Protein AF-A0A3D5AI64-F1 (afdb_monomer)

Sequence (196 aa):
QALHLFGVSGDQVGQAHARYSLGWVCERQGRHDEGLCHAEHALRLYTAVTDRAGQARALNTIGRRHLQLGDTERAVSCCWRALAMQRQIGNKPGEADAWDSLGLAYHLLGNNHMAAMCYRRAIDLYRSLGAYYDEAETLDRLGDAYLSGGDPDAAHTALQSAREIFEQLGHPQANTIRTKLDGMRRAFAEPRPPRC

Nearest PDB structures (foldseek):
  3sf4-assembly2_B  TM=8.599E-01  e=6.866E-08  Homo sapiens
  3ro2-assembly1_A  TM=8.870E-01  e=3.407E-07  Mus musculus
  3sf4-assembly3_C  TM=7.284E-01  e=4.344E-08  Homo sapiens
  5a6c-assembly2_A  TM=8.486E-01  e=3.909E-07  Homo sapiens
  4jhr-assembly1_B  TM=7.887E-01  e=1.565E-07  Mus musculus

Structure (mmCIF, N/CA/C/O backbone):
data_AF-A0A3D5AI64-F1
#
_entry.id   AF-A0A3D5AI64-F1
#
loop_
_atom_site.group_PDB
_atom_site.id
_atom_site.type_symbol
_atom_site.label_atom_id
_atom_site.label_alt_id
_atom_site.label_comp_id
_atom_site.label_asym_id
_atom_site.label_entity_id
_atom_site.label_seq_id
_atom_site.pdbx_PDB_ins_code
_atom_site.Cartn_x
_atom_site.Cartn_y
_atom_site.Cartn_z
_atom_site.occupancy
_atom_site.B_iso_or_equiv
_atom_site.auth_seq_id
_atom_site.auth_comp_id
_atom_site.auth_asym_id
_atom_site.auth_atom_id
_atom_site.pdbx_PDB_model_num
ATOM 1 N N . GLN A 1 1 ? -2.840 -20.342 25.723 1.00 44.41 1 GLN A N 1
ATOM 2 C CA . GLN A 1 1 ? -3.429 -20.019 27.045 1.00 44.41 1 GLN A CA 1
ATOM 3 C C . GLN A 1 1 ? -3.735 -18.528 27.281 1.00 44.41 1 GLN A C 1
ATOM 5 O O . GLN A 1 1 ? -4.554 -18.254 28.143 1.00 44.41 1 GLN A O 1
ATOM 10 N N . ALA A 1 2 ? -3.206 -17.565 26.504 1.00 40.97 2 ALA A N 1
ATOM 11 C CA . ALA A 1 2 ? -3.544 -16.136 26.674 1.00 40.97 2 ALA A CA 1
ATOM 12 C C . ALA A 1 2 ? -4.993 -15.764 26.276 1.00 40.97 2 ALA A C 1
ATOM 14 O O . ALA A 1 2 ? -5.624 -14.945 26.933 1.00 40.97 2 ALA A O 1
ATOM 15 N N . LEU A 1 3 ? -5.561 -16.411 25.248 1.00 46.19 3 LEU A N 1
ATOM 16 C CA . LEU A 1 3 ? -6.924 -16.129 24.758 1.00 46.19 3 LEU A CA 1
ATOM 17 C C . LEU A 1 3 ? -8.039 -16.442 25.773 1.00 46.19 3 LEU A C 1
ATOM 19 O O . LEU A 1 3 ? -9.114 -15.861 25.675 1.00 46.19 3 LEU A O 1
ATOM 23 N N . HIS A 1 4 ? -7.790 -17.320 26.752 1.00 42.94 4 HIS A N 1
ATOM 24 C CA . HIS A 1 4 ? -8.792 -17.704 27.753 1.00 42.94 4 HIS A CA 1
ATOM 25 C C . HIS A 1 4 ? -8.762 -16.813 29.010 1.00 42.94 4 HIS A C 1
ATOM 27 O O . HIS A 1 4 ? -9.746 -16.758 29.741 1.00 42.94 4 HIS A O 1
ATOM 33 N N . LEU A 1 5 ? -7.665 -16.081 29.249 1.00 41.66 5 LEU A N 1
ATOM 34 C CA . LEU A 1 5 ? -7.558 -15.117 30.353 1.00 41.66 5 LEU A CA 1
ATOM 35 C C . LEU A 1 5 ? -8.224 -13.775 30.017 1.00 41.66 5 LEU A C 1
ATOM 37 O O . LEU A 1 5 ? -8.809 -13.148 30.894 1.00 41.66 5 LEU A O 1
ATOM 41 N N . PHE A 1 6 ? -8.231 -13.370 28.743 1.00 47.34 6 PHE A N 1
ATOM 42 C CA . PHE A 1 6 ? -8.904 -12.135 28.331 1.00 47.34 6 PHE A CA 1
ATOM 43 C C . PHE A 1 6 ? -10.432 -12.238 28.289 1.00 47.34 6 PHE A C 1
ATOM 45 O O . PHE A 1 6 ? -11.106 -11.219 28.411 1.00 47.34 6 PHE A O 1
ATOM 52 N N . GLY A 1 7 ? -10.991 -13.448 28.180 1.00 41.47 7 GLY A N 1
ATOM 53 C CA . GLY A 1 7 ? -12.442 -13.662 28.258 1.00 41.47 7 GLY A CA 1
ATOM 54 C C . GLY A 1 7 ? -13.051 -13.279 29.614 1.00 41.47 7 GLY A C 1
ATOM 55 O O . GLY A 1 7 ? -14.259 -13.100 29.699 1.00 41.47 7 GLY A O 1
ATOM 56 N N . VAL A 1 8 ? -12.221 -13.117 30.653 1.00 45.62 8 VAL A N 1
ATOM 57 C CA . VAL A 1 8 ? -12.649 -12.816 32.028 1.00 45.62 8 VAL A CA 1
ATOM 58 C C . VAL A 1 8 ? -12.325 -11.369 32.445 1.00 45.62 8 VAL A C 1
ATOM 60 O O . VAL A 1 8 ? -12.888 -10.884 33.418 1.00 45.62 8 VAL A O 1
ATOM 63 N N . SER A 1 9 ? -11.470 -10.635 31.719 1.00 48.88 9 SER A N 1
ATOM 64 C CA . SER A 1 9 ? -10.915 -9.358 32.209 1.00 48.88 9 SER A CA 1
ATOM 65 C C . SER A 1 9 ? -11.612 -8.074 31.740 1.00 48.88 9 SER A C 1
ATOM 67 O O . SER A 1 9 ? -11.223 -6.999 32.180 1.00 48.88 9 SER A O 1
ATOM 69 N N . GLY A 1 10 ? -12.610 -8.124 30.851 1.00 59.19 10 GLY A N 1
ATOM 70 C CA . GLY A 1 10 ? -13.282 -6.906 30.361 1.00 59.19 10 GLY A CA 1
ATOM 71 C C . GLY A 1 10 ? -12.394 -5.951 29.537 1.00 59.19 10 GLY A C 1
ATOM 72 O O . GLY A 1 10 ? -12.883 -4.934 29.053 1.00 59.19 10 GLY A O 1
ATOM 73 N N . ASP A 1 11 ? -11.116 -6.283 29.316 1.00 74.94 11 ASP A N 1
ATOM 74 C CA . ASP A 1 11 ? -10.177 -5.489 28.520 1.00 74.94 11 ASP A CA 1
ATOM 75 C C . ASP A 1 11 ? -10.342 -5.781 27.022 1.00 74.94 11 ASP A C 1
ATOM 77 O O . ASP A 1 11 ? -9.589 -6.525 26.385 1.00 74.94 11 ASP A O 1
ATOM 81 N N . GLN A 1 12 ? -11.395 -5.198 26.458 1.00 73.38 12 GLN A N 1
ATOM 82 C CA . GLN A 1 12 ? -11.709 -5.296 25.036 1.00 73.38 12 GLN A CA 1
ATOM 83 C C . GLN A 1 12 ? -10.633 -4.640 24.148 1.00 73.38 12 GLN A C 1
ATOM 85 O O . GLN A 1 12 ? -10.459 -5.056 23.000 1.00 73.38 12 GLN A O 1
ATOM 90 N N . VAL A 1 13 ? -9.870 -3.675 24.676 1.00 75.62 13 VAL A N 1
ATOM 91 C CA . VAL A 1 13 ? -8.766 -3.008 23.964 1.00 75.62 13 VAL A CA 1
ATOM 92 C C . VAL A 1 13 ? -7.582 -3.964 23.811 1.00 75.62 13 VAL A C 1
ATOM 94 O O . VAL A 1 13 ? -7.103 -4.186 22.695 1.00 75.62 13 VAL A O 1
ATOM 97 N N . GLY A 1 14 ? -7.160 -4.615 24.899 1.00 73.88 14 GLY A N 1
ATOM 98 C CA . GLY A 1 14 ? -6.115 -5.639 24.876 1.00 73.88 14 GLY A CA 1
ATOM 99 C C . GLY A 1 14 ? -6.460 -6.810 23.952 1.00 73.88 14 GLY A C 1
ATOM 100 O O . GLY A 1 14 ? -5.618 -7.263 23.169 1.00 73.88 14 GLY A O 1
ATOM 101 N N . GLN A 1 15 ? -7.725 -7.245 23.947 1.00 74.94 15 GLN A N 1
ATOM 102 C CA . GLN A 1 15 ? -8.210 -8.259 23.005 1.00 74.94 15 GLN A CA 1
ATOM 103 C C . GLN A 1 15 ? -8.105 -7.808 21.543 1.00 74.94 15 GLN A C 1
ATOM 105 O O . GLN A 1 15 ? -7.686 -8.596 20.691 1.00 74.94 15 GLN A O 1
ATOM 110 N N . ALA A 1 16 ? -8.461 -6.556 21.240 1.00 72.88 16 ALA A N 1
ATOM 111 C CA . ALA A 1 16 ? -8.394 -6.021 19.884 1.00 72.88 16 ALA A CA 1
ATOM 112 C C . ALA A 1 16 ? -6.947 -5.973 19.371 1.00 72.88 16 ALA A C 1
ATOM 114 O O . ALA A 1 16 ? -6.668 -6.453 18.269 1.00 72.88 16 ALA A O 1
ATOM 115 N N . HIS A 1 17 ? -6.009 -5.501 20.198 1.00 75.94 17 HIS A N 1
ATOM 116 C CA . HIS A 1 17 ? -4.584 -5.504 19.860 1.00 75.94 17 HIS A CA 1
ATOM 117 C C . HIS A 1 17 ? -4.033 -6.917 19.669 1.00 75.94 17 HIS A C 1
ATOM 119 O O . HIS A 1 17 ? -3.328 -7.171 18.693 1.00 75.94 17 HIS A O 1
ATOM 125 N N . ALA A 1 18 ? -4.388 -7.858 20.548 1.00 73.56 18 ALA A N 1
ATOM 126 C CA . ALA A 1 18 ? -3.961 -9.247 20.418 1.00 73.56 18 ALA A CA 1
ATOM 127 C C . ALA A 1 18 ? -4.474 -9.879 19.112 1.00 73.56 18 ALA A C 1
ATOM 129 O O . ALA A 1 18 ? -3.716 -10.536 18.397 1.00 73.56 18 ALA A O 1
ATOM 130 N N . ARG A 1 19 ? -5.745 -9.645 18.761 1.00 80.69 19 ARG A N 1
ATOM 131 C CA . ARG A 1 19 ? -6.342 -10.114 17.501 1.00 80.69 19 ARG A CA 1
ATOM 132 C C . ARG A 1 19 ? -5.668 -9.490 16.284 1.00 80.69 19 ARG A C 1
ATOM 134 O O . ARG A 1 19 ? -5.345 -10.215 15.349 1.00 80.69 19 ARG A O 1
ATOM 141 N N . TYR A 1 20 ? -5.404 -8.186 16.317 1.00 71.69 20 TYR A N 1
ATOM 142 C CA . TYR A 1 20 ? -4.680 -7.497 15.253 1.00 71.69 20 TYR A CA 1
ATOM 143 C C . TYR A 1 20 ? -3.292 -8.116 15.031 1.00 71.69 20 TYR A C 1
ATOM 145 O O . TYR A 1 20 ? -2.947 -8.470 13.906 1.00 71.69 20 TYR A O 1
ATOM 153 N N . SER A 1 21 ? -2.529 -8.337 16.104 1.00 76.88 21 SER A N 1
ATOM 154 C CA . SER A 1 21 ? -1.204 -8.966 16.036 1.00 76.88 21 SER A CA 1
ATOM 155 C C . SER A 1 21 ? -1.256 -10.403 15.503 1.00 76.88 21 SER A C 1
ATOM 157 O O . SER A 1 21 ? -0.420 -10.778 14.684 1.00 76.88 21 SER A O 1
ATOM 159 N N . LEU A 1 22 ? -2.259 -11.200 15.892 1.00 74.75 22 LEU A N 1
ATOM 160 C CA . LEU A 1 22 ? -2.467 -12.542 15.328 1.00 74.75 22 LEU A CA 1
ATOM 161 C C . LEU A 1 22 ? -2.748 -12.501 13.820 1.00 74.75 22 LEU A C 1
ATOM 163 O O . LEU A 1 22 ? -2.255 -13.359 13.088 1.00 74.75 22 LEU A O 1
ATOM 167 N N . GLY A 1 23 ? -3.466 -11.481 13.341 1.00 70.81 23 GLY A N 1
ATOM 168 C CA . GLY A 1 23 ? -3.684 -11.256 11.911 1.00 70.81 23 GLY A CA 1
ATOM 169 C C . GLY A 1 23 ? -2.380 -11.065 11.124 1.00 70.81 23 GLY A C 1
ATOM 170 O O . GLY A 1 23 ? -2.237 -11.615 10.033 1.00 70.81 23 GLY A O 1
ATOM 171 N N . TRP A 1 24 ? -1.401 -10.348 11.685 1.00 72.88 24 TRP A N 1
ATOM 172 C CA . TRP A 1 24 ? -0.062 -10.189 11.092 1.00 72.88 24 TRP A CA 1
ATOM 173 C C . TRP A 1 24 ? 0.763 -11.479 11.116 1.00 72.88 24 TRP A C 1
ATOM 175 O O . TRP A 1 24 ? 1.492 -11.772 10.170 1.00 72.88 24 TRP A O 1
ATOM 185 N N . VAL A 1 25 ? 0.645 -12.280 12.177 1.00 76.56 25 VAL A N 1
ATOM 186 C CA . VAL A 1 25 ? 1.327 -13.583 12.251 1.00 76.56 25 VAL A CA 1
ATOM 187 C C . VAL A 1 25 ? 0.784 -14.543 11.191 1.00 76.56 25 VAL A C 1
ATOM 189 O O . VAL A 1 25 ? 1.570 -15.213 10.525 1.00 76.56 25 VAL A O 1
ATOM 192 N N . CYS A 1 26 ? -0.536 -14.576 10.990 1.00 71.81 26 CYS A N 1
ATOM 193 C CA . CYS A 1 26 ? -1.157 -15.409 9.958 1.00 71.81 26 CYS A CA 1
ATOM 194 C C . CYS A 1 26 ? -0.720 -14.993 8.545 1.00 71.81 26 CYS A C 1
ATOM 196 O O . CYS A 1 26 ? -0.451 -15.861 7.720 1.00 71.81 26 CYS A O 1
ATOM 198 N N . GLU A 1 27 ? -0.561 -13.688 8.284 1.00 71.19 27 GLU A N 1
ATOM 199 C CA . GLU A 1 27 ? -0.024 -13.173 7.012 1.00 71.19 27 GLU A CA 1
ATOM 200 C C . GLU A 1 27 ? 1.377 -13.711 6.723 1.00 71.19 27 GLU A C 1
ATOM 202 O O . GLU A 1 27 ? 1.622 -14.223 5.635 1.00 71.19 27 GLU A O 1
ATOM 207 N N . ARG A 1 28 ? 2.280 -13.672 7.710 1.00 74.88 28 ARG A N 1
ATOM 208 C CA . ARG A 1 28 ? 3.639 -14.218 7.551 1.00 74.88 28 ARG A CA 1
ATOM 209 C C . ARG A 1 28 ? 3.657 -15.727 7.289 1.00 74.88 28 ARG A C 1
ATOM 211 O O . ARG A 1 28 ? 4.656 -16.239 6.802 1.00 74.88 28 ARG A O 1
ATOM 218 N N . GLN A 1 29 ? 2.575 -16.427 7.624 1.00 80.31 29 GLN A N 1
ATOM 219 C CA . GLN A 1 29 ? 2.403 -17.865 7.409 1.00 80.31 29 GLN A CA 1
ATOM 220 C C . GLN A 1 29 ? 1.571 -18.193 6.156 1.00 80.31 29 GLN A C 1
ATOM 222 O O . GLN A 1 29 ? 1.292 -19.364 5.920 1.00 80.31 29 GLN A O 1
ATOM 227 N N . GLY A 1 30 ? 1.134 -17.193 5.378 1.00 80.88 30 GLY A N 1
ATOM 228 C CA . GLY A 1 30 ? 0.271 -17.394 4.204 1.00 80.88 30 GLY A CA 1
ATOM 229 C C . GLY A 1 30 ? -1.168 -17.821 4.531 1.00 80.88 30 GLY A C 1
ATOM 230 O O . GLY A 1 30 ? -1.920 -18.222 3.648 1.00 80.88 30 GLY A O 1
ATOM 231 N N . ARG A 1 31 ? -1.585 -17.743 5.800 1.00 85.81 31 ARG A N 1
ATOM 232 C CA . ARG A 1 31 ? -2.927 -18.133 6.269 1.00 85.81 31 ARG A CA 1
ATOM 233 C C . ARG A 1 31 ? -3.889 -16.954 6.132 1.00 85.81 31 ARG A C 1
ATOM 235 O O . ARG A 1 31 ? -4.292 -16.340 7.123 1.00 85.81 31 ARG A O 1
ATOM 242 N N . HIS A 1 32 ? -4.195 -16.589 4.889 1.00 83.31 32 HIS A N 1
ATOM 243 C CA . HIS A 1 32 ? -4.908 -15.352 4.556 1.00 83.31 32 HIS A CA 1
ATOM 244 C C . HIS A 1 32 ? -6.339 -15.304 5.116 1.00 83.31 32 HIS A C 1
ATOM 246 O O . HIS A 1 32 ? -6.710 -14.288 5.707 1.00 83.31 32 HIS A O 1
ATOM 252 N N . ASP A 1 33 ? -7.093 -16.405 5.037 1.00 87.00 33 ASP A N 1
ATOM 253 C CA . ASP A 1 33 ? -8.463 -16.498 5.573 1.00 87.00 33 ASP A CA 1
ATOM 254 C C . ASP A 1 33 ? -8.511 -16.313 7.094 1.00 87.00 33 ASP A C 1
ATOM 256 O O . ASP A 1 33 ? -9.329 -15.568 7.639 1.00 87.00 33 ASP A O 1
ATOM 260 N N . GLU A 1 34 ? -7.583 -16.949 7.809 1.00 86.69 34 GLU A N 1
ATOM 261 C CA . GLU A 1 34 ? -7.491 -16.816 9.263 1.00 86.69 34 GLU A CA 1
ATOM 262 C C . GLU A 1 34 ? -7.047 -15.405 9.658 1.00 86.69 34 GLU A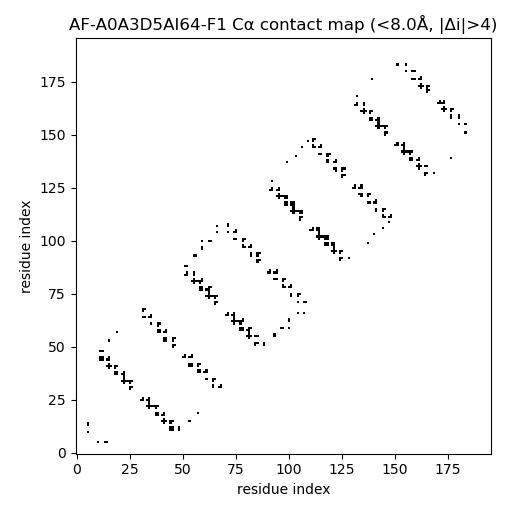 C 1
ATOM 264 O O . GLU A 1 34 ? -7.592 -14.811 10.592 1.00 86.69 34 GLU A O 1
ATOM 269 N N . GLY A 1 35 ? -6.116 -14.826 8.896 1.00 87.88 35 GLY A N 1
ATOM 270 C CA . GLY A 1 35 ? -5.716 -13.431 9.038 1.00 87.88 35 GLY A CA 1
ATOM 271 C C . GLY A 1 35 ? -6.886 -12.459 8.863 1.00 87.88 35 GLY A C 1
ATOM 272 O O . GLY A 1 35 ? -7.012 -11.520 9.653 1.00 87.88 35 GLY A O 1
ATOM 273 N N . LEU A 1 36 ? -7.758 -12.698 7.878 1.00 91.25 36 LEU A N 1
ATOM 274 C CA . LEU A 1 36 ? -8.978 -11.921 7.658 1.00 91.25 36 LEU A CA 1
ATOM 275 C C . LEU A 1 36 ? -9.937 -12.047 8.847 1.00 91.25 36 LEU A C 1
ATOM 277 O O . LEU A 1 36 ? -10.338 -11.031 9.414 1.00 91.25 36 LEU A O 1
ATOM 281 N N . CYS A 1 37 ? -10.215 -13.271 9.304 1.00 91.62 37 CYS A N 1
ATOM 282 C CA . CYS A 1 37 ? -11.075 -13.519 10.464 1.00 91.62 37 CYS A CA 1
ATOM 283 C C . CYS A 1 37 ? -10.572 -12.790 11.726 1.00 91.62 37 CYS A C 1
ATOM 285 O O . CYS A 1 37 ? -11.346 -12.166 12.463 1.00 91.62 37 CYS A O 1
ATOM 287 N N . HIS A 1 38 ? -9.258 -12.807 11.968 1.00 89.62 38 HIS A N 1
ATOM 288 C CA . HIS A 1 38 ? -8.648 -12.071 13.074 1.00 89.62 38 HIS A CA 1
ATOM 289 C C . HIS A 1 38 ? -8.801 -10.550 12.934 1.00 89.62 38 HIS A C 1
ATOM 291 O O . HIS A 1 38 ? -9.119 -9.885 13.926 1.00 89.62 38 HIS A O 1
ATOM 297 N N . ALA A 1 39 ? -8.626 -10.004 11.729 1.00 91.12 39 ALA A N 1
ATOM 298 C CA . ALA A 1 39 ? -8.760 -8.573 11.468 1.00 91.12 39 ALA A CA 1
ATOM 299 C C . ALA A 1 39 ? -10.217 -8.086 11.594 1.00 91.12 39 ALA A C 1
ATOM 301 O O . ALA A 1 39 ? -10.466 -7.050 12.212 1.00 91.12 39 ALA A O 1
ATOM 302 N N . GLU A 1 40 ? -11.194 -8.854 11.106 1.00 94.75 40 GLU A N 1
ATOM 303 C CA . GLU A 1 40 ? -12.624 -8.563 11.281 1.00 94.75 40 GLU A CA 1
ATOM 304 C C . GLU A 1 40 ? -13.047 -8.612 12.749 1.00 94.75 40 GLU A C 1
ATOM 306 O O . GLU A 1 40 ? -13.822 -7.775 13.219 1.00 94.75 40 GLU A O 1
ATOM 311 N N . HIS A 1 41 ? -12.517 -9.577 13.504 1.00 93.00 41 HIS A N 1
ATOM 312 C CA . HIS A 1 41 ? -12.761 -9.649 14.937 1.00 93.00 41 HIS A CA 1
ATOM 313 C C . HIS A 1 41 ? -12.182 -8.423 15.654 1.00 93.00 41 HIS A C 1
ATOM 315 O O . HIS A 1 41 ? -12.872 -7.819 16.475 1.00 93.00 41 HIS A O 1
ATOM 321 N N . ALA A 1 42 ? -10.950 -8.024 15.323 1.00 91.25 42 ALA A N 1
ATOM 322 C CA . ALA A 1 42 ? -10.346 -6.810 15.867 1.00 91.25 42 ALA A CA 1
ATOM 323 C C . ALA A 1 42 ? -11.191 -5.568 15.539 1.00 91.25 42 ALA A C 1
ATOM 325 O O . ALA A 1 42 ? -11.459 -4.768 16.431 1.00 91.25 42 ALA A O 1
ATOM 326 N N . LEU A 1 43 ? -11.692 -5.442 14.303 1.00 95.38 43 LEU A N 1
ATOM 327 C CA . LEU A 1 43 ? -12.575 -4.342 13.906 1.00 95.38 43 LEU A CA 1
ATOM 328 C C . LEU A 1 43 ? -13.845 -4.277 14.768 1.00 95.38 43 LEU A C 1
ATOM 330 O O . LEU A 1 43 ? -14.223 -3.192 15.214 1.00 95.38 43 LEU A O 1
ATOM 334 N N . ARG A 1 44 ? -14.493 -5.419 15.038 1.00 95.88 44 ARG A N 1
ATOM 335 C CA . ARG A 1 44 ? -15.676 -5.468 15.917 1.00 95.88 44 ARG A CA 1
ATOM 336 C C . ARG A 1 44 ? -15.355 -4.988 17.331 1.00 95.88 44 ARG A C 1
ATOM 338 O O . ARG A 1 44 ? -16.117 -4.198 17.881 1.00 95.88 44 ARG A O 1
ATOM 345 N N . LEU A 1 45 ? -14.222 -5.410 17.891 1.00 91.56 45 LEU A N 1
ATOM 346 C CA . LEU A 1 45 ? -13.794 -4.985 19.226 1.00 91.56 45 LEU A CA 1
ATOM 347 C C . LEU A 1 45 ? -13.466 -3.489 19.272 1.00 91.56 45 LEU A C 1
ATOM 349 O O . LEU A 1 45 ? -13.994 -2.788 20.129 1.00 91.56 45 LEU A O 1
ATOM 353 N N . TYR A 1 46 ? -12.691 -2.974 18.311 1.00 93.38 46 TYR A N 1
ATOM 354 C CA . TYR A 1 46 ? -12.403 -1.539 18.209 1.00 93.38 46 TYR A CA 1
ATOM 355 C C . TYR A 1 46 ? -13.668 -0.695 18.016 1.00 93.38 46 TYR 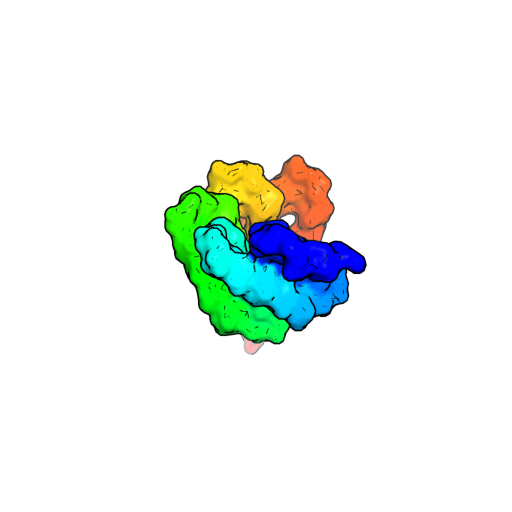A C 1
ATOM 357 O O . TYR A 1 46 ? -13.746 0.436 18.492 1.00 93.38 46 TYR A O 1
ATOM 365 N N . THR A 1 47 ? -14.682 -1.244 17.343 1.00 93.69 47 THR A N 1
ATOM 366 C CA . THR A 1 47 ? -15.997 -0.602 17.219 1.00 93.69 47 THR A CA 1
ATOM 367 C C . THR A 1 47 ? -16.719 -0.552 18.564 1.00 93.69 47 THR A C 1
ATOM 369 O O . THR A 1 47 ? -17.212 0.510 18.937 1.00 93.69 47 THR A O 1
ATOM 372 N N . ALA A 1 48 ? -16.734 -1.658 19.316 1.00 92.94 48 ALA A N 1
ATOM 373 C CA . ALA A 1 48 ? -17.388 -1.742 20.623 1.00 92.94 48 ALA A CA 1
ATOM 374 C C . ALA A 1 48 ? -16.800 -0.761 21.651 1.00 92.94 48 ALA A C 1
ATOM 376 O O . ALA A 1 48 ? -17.544 -0.178 22.433 1.00 92.94 48 ALA A O 1
ATOM 377 N N . VAL A 1 49 ? -15.485 -0.529 21.605 1.00 92.31 49 VAL A N 1
ATOM 378 C CA . VAL A 1 49 ? -14.792 0.421 22.495 1.00 92.31 49 VAL A CA 1
ATOM 379 C C . VAL A 1 49 ? -14.636 1.820 21.895 1.00 92.31 49 VAL A C 1
ATOM 381 O O . VAL A 1 49 ? -13.948 2.662 22.463 1.00 92.31 49 VAL A O 1
ATOM 384 N N . THR A 1 50 ? -15.254 2.097 20.742 1.00 93.81 50 THR A N 1
ATOM 385 C CA . THR A 1 50 ? -15.179 3.388 20.028 1.00 93.81 50 THR A CA 1
ATOM 386 C C . THR A 1 50 ? -13.763 3.860 19.651 1.00 93.81 50 THR A C 1
ATOM 388 O O . THR A 1 50 ? -13.556 5.035 19.349 1.00 93.81 50 THR A O 1
ATOM 391 N N . ASP A 1 51 ? -12.793 2.945 19.572 1.00 93.56 51 ASP A N 1
ATOM 392 C CA . ASP A 1 51 ? -11.426 3.241 19.133 1.00 93.56 51 ASP A CA 1
ATOM 393 C C . ASP A 1 51 ? -11.381 3.446 17.612 1.00 93.56 51 ASP A C 1
ATOM 395 O O . ASP A 1 51 ? -11.336 2.502 16.817 1.00 93.56 51 ASP A O 1
ATOM 399 N N . ARG A 1 52 ? -11.392 4.714 17.197 1.00 94.75 52 ARG A N 1
ATOM 400 C CA . ARG A 1 52 ? -11.350 5.108 15.784 1.00 94.75 52 ARG A CA 1
ATOM 401 C C . ARG A 1 52 ? -10.021 4.779 15.110 1.00 94.75 52 ARG A C 1
ATOM 403 O O . ARG A 1 52 ? -10.026 4.415 13.935 1.00 94.75 52 ARG A O 1
ATOM 410 N N . ALA A 1 53 ? -8.904 4.872 15.830 1.00 92.81 53 ALA A N 1
ATOM 411 C CA . ALA A 1 53 ? -7.587 4.564 15.279 1.00 92.81 53 ALA A CA 1
ATOM 412 C C . ALA A 1 53 ? -7.444 3.057 15.023 1.00 92.81 53 ALA A C 1
ATOM 414 O O . ALA A 1 53 ? -7.002 2.641 13.946 1.00 92.81 53 ALA A O 1
ATOM 415 N N . GLY A 1 54 ? -7.891 2.237 15.976 1.00 92.81 54 GLY A N 1
ATOM 416 C CA . GLY A 1 54 ? -7.975 0.788 15.835 1.00 92.81 54 GLY A CA 1
ATOM 417 C C . GLY A 1 54 ? -8.904 0.359 14.698 1.00 92.81 54 GLY A C 1
ATOM 418 O O . GLY A 1 54 ? -8.513 -0.461 13.864 1.00 92.81 54 GLY A O 1
ATOM 419 N N . GLN A 1 55 ? -10.095 0.964 14.590 1.00 96.94 55 GLN A N 1
ATOM 420 C CA . GLN A 1 55 ? -11.031 0.713 13.483 1.00 96.94 55 GLN A CA 1
ATOM 421 C C . GLN A 1 55 ? -10.399 1.007 12.116 1.00 96.94 55 GLN A C 1
ATOM 423 O O . GLN A 1 55 ? -10.461 0.164 11.220 1.00 96.94 55 GLN A O 1
ATOM 428 N N . ALA A 1 56 ? -9.755 2.168 11.959 1.00 97.12 56 ALA A N 1
ATOM 429 C CA . ALA A 1 56 ? -9.126 2.568 10.703 1.00 97.12 56 ALA A CA 1
ATOM 430 C C . ALA A 1 56 ? -8.003 1.600 10.285 1.00 97.12 56 ALA A C 1
ATOM 432 O O . ALA A 1 56 ? -7.949 1.156 9.136 1.00 97.12 56 ALA A O 1
ATOM 433 N N . ARG A 1 57 ? -7.147 1.201 11.235 1.00 93.88 57 ARG A N 1
ATOM 434 C CA . ARG A 1 57 ? -6.082 0.209 11.010 1.00 93.88 57 ARG A CA 1
ATOM 435 C C . ARG A 1 57 ? -6.624 -1.171 10.647 1.00 93.88 57 ARG A C 1
ATOM 437 O O . ARG A 1 57 ? -6.095 -1.823 9.744 1.00 93.88 57 ARG A O 1
ATOM 444 N N . ALA A 1 58 ? -7.658 -1.629 11.351 1.00 95.19 58 ALA A N 1
ATOM 445 C CA . ALA A 1 58 ? -8.276 -2.921 11.085 1.00 95.19 58 ALA A CA 1
ATOM 446 C C . ALA A 1 58 ? -8.933 -2.941 9.697 1.00 95.19 58 ALA A C 1
ATOM 448 O O . ALA A 1 58 ? -8.724 -3.892 8.952 1.00 95.19 58 ALA A O 1
ATOM 449 N N . LEU A 1 59 ? -9.629 -1.868 9.304 1.00 98.06 59 LEU A N 1
ATOM 450 C CA . LEU A 1 59 ? -10.203 -1.725 7.962 1.00 98.06 59 LEU A CA 1
ATOM 451 C C . LEU A 1 59 ? -9.141 -1.788 6.861 1.00 98.06 59 LEU A C 1
ATOM 453 O O . LEU A 1 59 ? -9.328 -2.527 5.898 1.00 98.06 59 LEU A O 1
ATOM 457 N N . ASN A 1 60 ? -8.017 -1.076 7.009 1.00 96.25 60 ASN A N 1
ATOM 458 C CA . ASN A 1 60 ? -6.957 -1.136 5.997 1.00 96.25 60 ASN A CA 1
ATOM 459 C C . ASN A 1 60 ? -6.358 -2.548 5.896 1.00 96.25 60 ASN A C 1
ATOM 461 O O . ASN A 1 60 ? -6.112 -3.060 4.807 1.00 96.25 60 ASN A O 1
ATOM 465 N N . THR A 1 61 ? -6.191 -3.213 7.043 1.00 93.81 61 THR A N 1
ATOM 466 C CA . THR A 1 61 ? -5.694 -4.595 7.108 1.00 93.81 61 THR A CA 1
ATOM 467 C C . THR A 1 61 ? -6.647 -5.566 6.416 1.00 93.8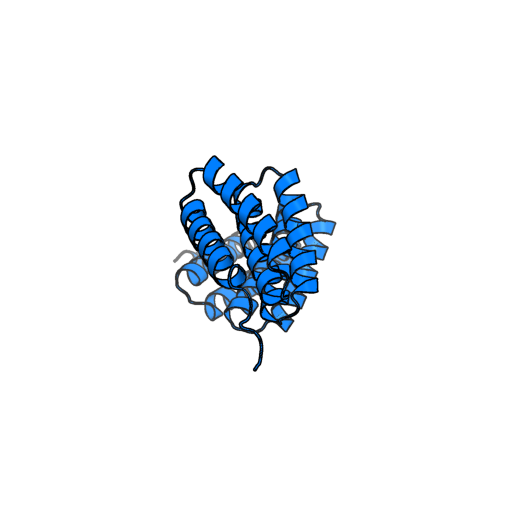1 61 THR A C 1
ATOM 469 O O . THR A 1 61 ? -6.199 -6.374 5.608 1.00 93.81 61 THR A O 1
ATOM 472 N N . ILE A 1 62 ? -7.954 -5.467 6.681 1.00 95.75 62 ILE A N 1
ATOM 473 C CA . ILE A 1 62 ? -8.996 -6.253 6.000 1.00 95.75 62 ILE A CA 1
ATOM 474 C C . ILE A 1 62 ? -8.937 -6.014 4.489 1.00 95.75 62 ILE A C 1
ATOM 476 O O . ILE A 1 62 ? -8.979 -6.969 3.720 1.00 95.75 62 ILE A O 1
ATOM 480 N N . GLY A 1 63 ? -8.773 -4.757 4.063 1.00 96.12 63 GLY A N 1
ATOM 481 C CA . GLY A 1 63 ? -8.609 -4.418 2.653 1.00 96.12 63 GLY A CA 1
ATOM 482 C C . GLY A 1 63 ? -7.425 -5.150 2.017 1.00 96.12 63 GLY A C 1
ATOM 483 O O . GLY A 1 63 ? -7.602 -5.875 1.042 1.00 96.12 63 GLY A O 1
ATOM 484 N N . ARG A 1 64 ? -6.239 -5.073 2.636 1.00 92.62 64 ARG A N 1
ATOM 485 C CA . ARG A 1 64 ? -5.047 -5.818 2.192 1.00 92.62 64 ARG A CA 1
ATOM 486 C C . ARG A 1 64 ? -5.258 -7.337 2.174 1.00 92.62 64 ARG A C 1
ATOM 488 O O . ARG A 1 64 ? -4.739 -8.001 1.282 1.00 92.62 64 ARG A O 1
ATOM 495 N N . ARG A 1 65 ? -6.009 -7.907 3.126 1.00 92.06 65 ARG A N 1
ATOM 496 C CA . ARG A 1 65 ? -6.340 -9.347 3.122 1.00 92.06 65 ARG A CA 1
ATOM 497 C C . ARG A 1 65 ? -7.223 -9.722 1.938 1.00 92.06 65 ARG A C 1
ATOM 499 O O . ARG A 1 65 ? -6.942 -10.714 1.279 1.00 92.06 65 ARG A O 1
ATOM 506 N N . HIS A 1 66 ? -8.236 -8.917 1.629 1.00 94.62 66 HIS A N 1
ATOM 507 C CA . HIS A 1 66 ? -9.059 -9.148 0.445 1.00 94.62 66 HIS A CA 1
ATOM 508 C C . HIS A 1 66 ? -8.236 -9.104 -0.849 1.00 94.62 66 HIS A C 1
ATOM 510 O O . HIS A 1 66 ? -8.469 -9.937 -1.714 1.00 94.62 66 HIS A O 1
ATOM 516 N N . LEU A 1 67 ? -7.220 -8.235 -0.956 1.00 91.75 67 LEU A N 1
ATOM 517 C CA . LEU A 1 67 ? -6.293 -8.258 -2.101 1.00 91.75 67 LEU A CA 1
ATOM 518 C C . LEU A 1 67 ? -5.553 -9.593 -2.231 1.00 91.75 67 LEU A C 1
ATOM 520 O O . LEU A 1 67 ? -5.446 -10.126 -3.328 1.00 91.75 67 LEU A O 1
ATOM 524 N N . GLN A 1 68 ? -5.080 -10.153 -1.115 1.00 89.75 68 GLN A N 1
ATOM 525 C CA . GLN A 1 68 ? -4.393 -11.453 -1.101 1.00 89.75 68 GLN A CA 1
ATOM 526 C C . GLN A 1 68 ? -5.323 -12.618 -1.469 1.00 89.75 68 GLN A C 1
ATOM 528 O O . GLN A 1 68 ? -4.861 -13.621 -2.002 1.00 89.75 68 GLN A O 1
ATOM 533 N N . LEU A 1 69 ? -6.621 -12.478 -1.196 1.00 91.69 69 LEU A N 1
ATOM 534 C CA . LEU A 1 69 ? -7.652 -13.467 -1.519 1.00 91.69 69 LEU A CA 1
ATOM 535 C C . LEU A 1 69 ? -8.260 -13.278 -2.922 1.00 91.69 69 LEU A C 1
ATOM 537 O O . LEU A 1 69 ? -9.056 -14.106 -3.348 1.00 91.69 69 LEU A O 1
ATOM 541 N N . GLY A 1 70 ? -7.896 -12.211 -3.645 1.00 91.88 70 GLY A N 1
ATOM 542 C CA . GLY A 1 70 ? -8.455 -11.879 -4.963 1.00 91.88 70 GLY A CA 1
ATOM 543 C C . GLY A 1 70 ? -9.791 -11.118 -4.932 1.00 91.88 70 GLY A C 1
ATOM 544 O O . GLY A 1 70 ? -10.337 -10.791 -5.983 1.00 91.88 70 GLY A O 1
ATOM 545 N N . ASP A 1 71 ? -10.298 -10.768 -3.747 1.00 94.62 71 ASP A N 1
ATOM 546 C CA . ASP A 1 71 ? -11.552 -10.033 -3.527 1.00 94.62 71 ASP A CA 1
ATOM 547 C C . ASP A 1 71 ? -11.356 -8.509 -3.699 1.00 94.62 71 ASP A C 1
ATOM 549 O O . ASP A 1 71 ? -11.608 -7.700 -2.796 1.00 94.62 71 ASP A O 1
ATOM 553 N N . THR A 1 72 ? -10.879 -8.078 -4.864 1.00 93.38 72 THR A N 1
ATOM 554 C CA . THR A 1 72 ? -10.362 -6.713 -5.053 1.00 93.38 72 THR A CA 1
ATOM 555 C C . THR A 1 72 ? -11.413 -5.608 -4.859 1.00 93.38 72 THR A C 1
ATOM 557 O O . THR A 1 72 ? -11.098 -4.538 -4.338 1.00 93.38 72 THR A O 1
ATOM 560 N N . GLU A 1 73 ? -12.689 -5.853 -5.171 1.00 93.31 73 GLU A N 1
ATOM 561 C CA . GLU A 1 73 ? -13.769 -4.878 -4.934 1.00 93.31 73 GLU A CA 1
ATOM 562 C C . GLU A 1 73 ? -13.999 -4.600 -3.439 1.00 93.31 73 GLU A C 1
ATOM 564 O O . GLU A 1 73 ? -14.137 -3.446 -3.012 1.00 93.31 73 GLU A O 1
ATOM 569 N N . ARG A 1 74 ? -13.990 -5.656 -2.612 1.00 95.50 74 ARG A N 1
ATOM 570 C CA . ARG A 1 74 ? -14.108 -5.521 -1.152 1.00 95.50 74 ARG A CA 1
ATOM 571 C C . ARG A 1 74 ? -12.892 -4.813 -0.576 1.00 95.50 74 ARG A C 1
ATOM 573 O O . ARG A 1 74 ? -13.045 -3.980 0.320 1.00 95.50 74 ARG A O 1
ATOM 580 N N . ALA A 1 75 ? -11.710 -5.089 -1.125 1.00 96.06 75 ALA A N 1
ATOM 581 C CA . ALA A 1 75 ? -10.492 -4.398 -0.736 1.00 96.06 75 ALA A CA 1
ATOM 582 C C . ALA A 1 75 ? -10.594 -2.883 -0.941 1.00 96.06 75 ALA A C 1
ATOM 584 O O . ALA A 1 75 ? -10.358 -2.128 0.002 1.00 96.06 75 ALA A O 1
ATOM 585 N N . VAL A 1 76 ? -11.030 -2.440 -2.127 1.00 97.69 76 VAL A N 1
ATOM 586 C CA . VAL A 1 76 ? -11.231 -1.014 -2.435 1.00 97.69 76 VAL A CA 1
ATOM 587 C C . VAL A 1 76 ? -12.194 -0.368 -1.436 1.00 97.69 76 VAL A C 1
ATOM 589 O O . VAL A 1 76 ? -11.883 0.683 -0.872 1.00 97.69 76 VAL A O 1
ATOM 592 N N . SER A 1 77 ? -13.336 -1.006 -1.160 1.00 98.00 77 SER A N 1
ATOM 593 C CA . SER A 1 77 ? -14.320 -0.496 -0.194 1.00 98.00 77 SER A CA 1
ATOM 594 C C . SER A 1 77 ? -13.730 -0.339 1.214 1.00 98.00 77 SER A C 1
ATOM 596 O O . SER A 1 77 ? -13.871 0.714 1.847 1.00 98.00 77 SER A O 1
ATOM 598 N N . CYS A 1 78 ? -13.013 -1.355 1.705 1.00 97.81 78 CYS A N 1
ATOM 599 C CA . CYS A 1 78 ? -12.377 -1.307 3.020 1.00 97.81 78 CYS A CA 1
ATOM 600 C C . CYS A 1 78 ? -11.275 -0.244 3.103 1.00 97.81 78 CYS A C 1
ATOM 602 O O . CYS A 1 78 ? -11.244 0.509 4.079 1.00 97.81 78 CYS A O 1
ATOM 604 N N . CYS A 1 79 ? -10.419 -0.124 2.085 1.00 97.88 79 CYS A N 1
ATOM 605 C CA . CYS A 1 79 ? -9.344 0.867 2.070 1.00 97.88 79 CYS A CA 1
ATOM 606 C C . CYS A 1 79 ? -9.877 2.306 1.970 1.00 97.88 79 CYS A C 1
ATOM 608 O O . CYS A 1 79 ? -9.366 3.181 2.666 1.00 97.88 79 CYS A O 1
ATOM 610 N N . TRP A 1 80 ? -10.957 2.571 1.222 1.00 98.44 80 TRP A N 1
ATOM 611 C CA . TRP A 1 80 ? -11.600 3.895 1.226 1.00 98.44 80 TRP A CA 1
ATOM 612 C C . TRP A 1 80 ? -12.187 4.263 2.588 1.00 98.44 80 TRP A C 1
ATOM 614 O O . TRP A 1 80 ? -12.028 5.397 3.047 1.00 98.44 80 TRP A O 1
ATOM 624 N N . ARG A 1 81 ? -12.844 3.310 3.261 1.00 98.38 81 ARG A N 1
ATOM 625 C CA . ARG A 1 81 ? -13.361 3.522 4.622 1.00 98.38 81 ARG A CA 1
ATOM 626 C C . ARG A 1 81 ? -12.227 3.776 5.612 1.00 98.38 81 ARG A C 1
ATOM 628 O O . ARG A 1 81 ? -12.348 4.678 6.438 1.00 98.38 81 ARG A O 1
ATOM 635 N N . ALA A 1 82 ? -11.132 3.021 5.508 1.00 98.19 82 ALA A N 1
ATOM 636 C CA . ALA A 1 82 ? -9.933 3.249 6.305 1.00 98.19 82 ALA A CA 1
ATOM 637 C C . ALA A 1 82 ? -9.384 4.659 6.063 1.00 98.19 82 ALA A C 1
ATOM 639 O O . ALA A 1 82 ? -9.255 5.423 7.012 1.00 98.19 82 ALA A O 1
ATOM 640 N N . LEU A 1 83 ? -9.161 5.040 4.804 1.00 98.50 83 LEU A N 1
ATOM 641 C CA . LEU A 1 83 ? -8.655 6.355 4.418 1.00 98.50 83 LEU A CA 1
ATOM 642 C C . LEU A 1 83 ? -9.513 7.500 4.976 1.00 98.50 83 LEU A C 1
ATOM 644 O O . LEU A 1 83 ? -8.983 8.460 5.537 1.00 98.50 83 LEU A O 1
ATOM 648 N N . ALA A 1 84 ? -10.839 7.396 4.854 1.00 98.56 84 ALA A N 1
ATOM 649 C CA . ALA A 1 84 ? -11.760 8.390 5.395 1.00 98.56 84 ALA A CA 1
ATOM 650 C C . ALA A 1 84 ? -11.603 8.539 6.918 1.00 98.56 84 ALA A C 1
ATOM 652 O O . ALA A 1 84 ? -11.532 9.661 7.418 1.00 98.56 84 ALA A O 1
ATOM 653 N N . MET A 1 85 ? -11.484 7.426 7.649 1.00 98.25 85 MET A N 1
ATOM 654 C CA . MET A 1 85 ? -11.264 7.461 9.097 1.00 98.25 85 MET A CA 1
ATOM 655 C C . MET A 1 85 ? -9.882 8.010 9.467 1.00 98.25 85 MET A C 1
ATOM 657 O O . MET A 1 85 ? -9.798 8.839 10.368 1.00 98.25 85 MET A O 1
ATOM 661 N N . GLN A 1 86 ? -8.813 7.613 8.765 1.00 98.06 86 GLN A N 1
ATOM 662 C CA . GLN A 1 86 ? -7.453 8.112 9.023 1.00 98.06 86 GLN A CA 1
ATOM 663 C C . GLN A 1 86 ? -7.379 9.634 8.867 1.00 98.06 86 GLN A C 1
ATOM 665 O O . GLN A 1 86 ? -6.781 10.318 9.697 1.00 98.06 86 GLN A O 1
ATOM 670 N N . ARG A 1 87 ? -8.070 10.180 7.858 1.00 98.06 87 ARG A N 1
ATOM 671 C CA . ARG A 1 87 ? -8.219 11.629 7.668 1.00 98.06 87 ARG A CA 1
ATOM 672 C C . ARG A 1 87 ? -8.988 12.296 8.797 1.00 98.06 87 ARG A C 1
ATOM 674 O O . ARG A 1 87 ? -8.548 13.330 9.285 1.00 98.06 87 ARG A O 1
ATOM 681 N N . GLN A 1 88 ? -10.107 11.709 9.220 1.00 98.00 88 GLN A N 1
ATOM 682 C CA . GLN A 1 88 ? -10.921 12.246 10.316 1.00 98.00 88 GLN A CA 1
ATOM 683 C C . GLN A 1 88 ? -10.140 12.346 11.629 1.00 98.00 88 GLN A C 1
ATOM 685 O O . GLN A 1 88 ? -10.326 13.306 12.369 1.00 98.00 88 GLN A O 1
ATOM 690 N N . ILE A 1 89 ? -9.258 11.383 11.908 1.00 97.50 89 ILE A N 1
ATOM 691 C CA . ILE A 1 89 ? -8.434 11.378 13.126 1.00 97.50 89 ILE A CA 1
ATOM 692 C C . ILE A 1 89 ? -7.076 12.077 12.951 1.00 97.50 89 ILE A C 1
ATOM 694 O O . ILE A 1 89 ? -6.281 12.093 13.884 1.00 97.50 89 ILE A O 1
ATOM 698 N N . GLY A 1 90 ? -6.779 12.624 11.766 1.00 97.25 90 GLY A N 1
ATOM 699 C CA . GLY A 1 90 ? -5.515 13.310 11.481 1.00 97.25 90 GLY A CA 1
ATOM 700 C C . GLY A 1 90 ? -4.276 12.405 11.419 1.00 97.25 90 GLY A C 1
ATOM 701 O O . GLY A 1 90 ? -3.155 12.904 11.495 1.00 97.25 90 GLY A O 1
ATOM 702 N N . ASN A 1 91 ? -4.439 11.087 11.269 1.00 97.62 91 ASN A N 1
ATOM 703 C CA . ASN A 1 91 ? -3.324 10.141 11.210 1.00 97.62 91 ASN A CA 1
ATOM 704 C C . ASN A 1 91 ? -2.700 10.115 9.807 1.00 97.62 91 ASN A C 1
ATOM 706 O O . ASN A 1 91 ? -3.137 9.365 8.934 1.00 97.62 91 ASN A O 1
ATOM 710 N N . LYS A 1 92 ? -1.664 10.933 9.597 1.00 98.00 92 LYS A N 1
ATOM 711 C CA . LYS A 1 92 ? -0.970 11.060 8.306 1.00 98.00 92 LYS A CA 1
ATOM 712 C C . LYS A 1 92 ? -0.248 9.786 7.846 1.00 98.00 92 LYS A C 1
ATOM 714 O O . LYS A 1 92 ? -0.454 9.425 6.690 1.00 98.00 92 LYS A O 1
ATOM 719 N N . PRO A 1 93 ? 0.504 9.064 8.701 1.00 96.56 93 PRO A N 1
ATOM 720 C CA . PRO A 1 93 ? 1.045 7.756 8.328 1.00 96.56 93 PRO A CA 1
ATOM 721 C C . PRO A 1 93 ? -0.046 6.776 7.883 1.00 96.56 93 PRO A C 1
ATOM 723 O O . PRO A 1 93 ? 0.036 6.190 6.811 1.00 96.56 93 PRO A O 1
ATOM 726 N N . GLY A 1 94 ? -1.140 6.682 8.646 1.00 96.88 94 GLY A N 1
ATOM 727 C CA . GLY A 1 94 ? -2.260 5.816 8.278 1.00 96.88 94 GLY A CA 1
ATOM 728 C C . GLY A 1 94 ? -2.983 6.249 6.996 1.00 96.88 94 GLY A C 1
ATOM 729 O O . GLY A 1 94 ? -3.514 5.401 6.281 1.00 96.88 94 GLY A O 1
ATOM 730 N N . GLU A 1 95 ? -3.021 7.553 6.700 1.00 98.44 95 GLU A N 1
ATOM 731 C CA . GLU A 1 95 ? -3.525 8.088 5.430 1.00 98.44 95 GLU A CA 1
ATOM 732 C C . GLU A 1 95 ? -2.659 7.614 4.252 1.00 98.44 95 GLU A C 1
ATOM 734 O O . GLU A 1 95 ? -3.211 7.187 3.238 1.00 98.44 95 GLU A O 1
ATOM 739 N N . ALA A 1 96 ? -1.329 7.645 4.398 1.00 98.31 96 ALA A N 1
ATOM 740 C CA . ALA A 1 96 ? -0.386 7.175 3.383 1.00 98.31 96 ALA A CA 1
ATOM 741 C C . ALA A 1 96 ? -0.558 5.672 3.109 1.00 98.31 96 ALA A C 1
ATOM 743 O O . ALA A 1 96 ? -0.773 5.286 1.961 1.00 98.31 96 ALA A O 1
ATOM 744 N N . ASP A 1 97 ? -0.615 4.853 4.164 1.00 97.69 97 ASP A N 1
ATOM 745 C CA . ASP A 1 97 ? -0.806 3.398 4.055 1.00 97.69 97 ASP A CA 1
ATOM 746 C C . ASP A 1 97 ? -2.118 3.022 3.351 1.00 97.69 97 ASP A C 1
ATOM 748 O O . ASP A 1 97 ? -2.196 2.033 2.614 1.00 97.69 97 ASP A O 1
ATOM 752 N N . ALA A 1 98 ? -3.183 3.792 3.594 1.00 98.25 98 ALA A N 1
ATOM 753 C CA . ALA A 1 98 ? -4.472 3.566 2.953 1.00 98.25 98 ALA A CA 1
ATOM 754 C C . ALA A 1 98 ? -4.451 3.971 1.470 1.00 98.25 98 ALA A C 1
ATOM 756 O O . ALA A 1 98 ? -5.068 3.293 0.646 1.00 98.25 98 ALA A O 1
ATOM 757 N N . TRP A 1 99 ? -3.728 5.040 1.115 1.00 98.75 99 TRP A N 1
ATOM 758 C CA . TRP A 1 99 ? -3.503 5.418 -0.281 1.00 98.75 99 TRP A CA 1
ATOM 759 C C . TRP A 1 99 ? -2.677 4.380 -1.041 1.00 98.75 99 TRP A C 1
ATOM 761 O O . TRP A 1 99 ? -3.066 4.017 -2.150 1.00 98.75 99 TRP A O 1
ATOM 771 N N . ASP A 1 100 ? -1.597 3.867 -0.453 1.00 98.38 100 ASP A N 1
ATOM 772 C CA . ASP A 1 100 ? -0.783 2.808 -1.062 1.00 98.38 100 ASP A CA 1
ATOM 773 C C . ASP A 1 100 ? -1.612 1.530 -1.275 1.00 98.38 100 ASP A C 1
ATOM 775 O O . ASP A 1 100 ? -1.658 0.982 -2.378 1.00 98.38 100 ASP A O 1
ATOM 779 N N . SER A 1 101 ? -2.399 1.133 -0.269 1.00 98.12 101 SER A N 1
ATOM 780 C CA . SER A 1 101 ? -3.286 -0.034 -0.370 1.00 98.12 101 SER A CA 1
ATOM 781 C C . SER A 1 101 ? -4.361 0.130 -1.458 1.00 98.12 101 SER A C 1
ATOM 783 O O . SER A 1 101 ? -4.667 -0.828 -2.171 1.00 98.12 101 SER A O 1
ATOM 785 N N . LEU A 1 102 ? -4.917 1.337 -1.634 1.00 98.62 102 LEU A N 1
ATOM 786 C CA . LEU A 1 102 ? -5.816 1.649 -2.754 1.00 98.62 102 LEU A CA 1
ATOM 787 C C . LEU A 1 102 ? -5.093 1.585 -4.103 1.00 98.62 102 LEU A C 1
ATOM 789 O O . LEU A 1 102 ? -5.670 1.094 -5.072 1.00 98.62 102 LEU A O 1
ATOM 793 N N . GLY A 1 103 ? -3.848 2.062 -4.170 1.00 98.38 103 GLY A N 1
ATOM 794 C CA . GLY A 1 103 ? -3.015 1.969 -5.366 1.00 98.38 103 GLY A CA 1
ATOM 795 C C . GLY A 1 103 ? -2.831 0.522 -5.809 1.00 98.38 103 GLY A C 1
ATOM 796 O O . GLY A 1 103 ? -3.107 0.193 -6.964 1.00 98.38 103 GLY A O 1
ATOM 797 N N . LEU A 1 104 ? -2.490 -0.356 -4.864 1.00 97.75 104 LEU A N 1
ATOM 798 C CA . LEU A 1 104 ? -2.364 -1.789 -5.114 1.00 97.75 104 LEU A CA 1
ATOM 799 C C . LEU A 1 104 ? -3.687 -2.412 -5.558 1.00 97.75 104 LEU A C 1
ATOM 801 O O . LEU A 1 104 ? -3.714 -3.171 -6.526 1.00 97.75 104 LEU A O 1
ATOM 805 N N . ALA A 1 105 ? -4.793 -2.050 -4.909 1.00 97.69 105 ALA A N 1
ATOM 806 C CA . ALA A 1 105 ? -6.114 -2.542 -5.277 1.00 97.69 105 ALA A CA 1
ATOM 807 C C . ALA A 1 105 ? -6.493 -2.177 -6.721 1.00 97.69 105 ALA A C 1
ATOM 809 O O . ALA A 1 105 ? -6.901 -3.040 -7.495 1.00 97.69 105 ALA A O 1
ATOM 810 N N . TYR A 1 106 ? -6.320 -0.914 -7.116 1.00 98.31 106 TYR A N 1
ATOM 811 C CA . TYR A 1 106 ? -6.625 -0.490 -8.482 1.00 98.31 106 TYR A CA 1
ATOM 812 C C . TYR A 1 106 ? -5.671 -1.081 -9.515 1.00 98.31 106 TYR A C 1
ATOM 814 O O . TYR A 1 106 ? -6.108 -1.381 -10.626 1.00 98.31 106 TYR A O 1
ATOM 822 N N . HIS A 1 107 ? -4.404 -1.288 -9.157 1.00 97.44 107 HIS A N 1
ATOM 823 C CA . HIS A 1 107 ? -3.448 -1.944 -10.039 1.00 97.44 107 HIS A CA 1
ATOM 824 C C . HIS A 1 107 ? -3.871 -3.389 -10.334 1.00 97.44 107 HIS A C 1
ATOM 826 O O . HIS A 1 107 ? -3.919 -3.788 -11.495 1.00 97.44 107 HIS A O 1
ATOM 832 N N . LEU A 1 108 ? -4.295 -4.136 -9.308 1.00 95.81 108 LEU A N 1
ATOM 833 C CA . LEU A 1 108 ? -4.817 -5.499 -9.459 1.00 95.81 108 LEU A CA 1
ATOM 834 C C . LEU A 1 108 ? -6.156 -5.560 -10.219 1.00 95.81 108 LEU A C 1
ATOM 836 O O . LEU A 1 108 ? -6.462 -6.581 -10.826 1.00 95.81 108 LEU A O 1
ATOM 840 N N . LEU A 1 109 ? -6.935 -4.472 -10.243 1.00 95.62 109 LEU A N 1
ATOM 841 C CA . LEU A 1 109 ? -8.113 -4.324 -11.117 1.00 95.62 109 LEU A CA 1
ATOM 842 C C . LEU A 1 109 ? -7.757 -3.965 -12.571 1.00 95.62 109 LEU A C 1
ATOM 844 O O . LEU A 1 109 ? -8.655 -3.813 -13.396 1.00 95.62 109 LEU A O 1
ATOM 848 N N . GLY A 1 110 ? -6.477 -3.750 -12.889 1.00 95.38 110 GLY A N 1
ATOM 849 C CA . GLY A 1 110 ? -6.033 -3.245 -14.190 1.00 95.38 110 GLY A CA 1
ATOM 850 C C . GLY A 1 110 ? -6.309 -1.753 -14.411 1.00 95.38 110 GLY A C 1
ATOM 851 O O . GLY A 1 110 ? -6.032 -1.223 -15.487 1.00 95.38 110 GLY A O 1
ATOM 852 N N . ASN A 1 111 ? -6.816 -1.033 -13.404 1.00 97.44 111 ASN A N 1
ATOM 853 C CA . ASN A 1 111 ? -7.026 0.411 -13.477 1.00 97.44 111 ASN A CA 1
ATOM 854 C C . ASN A 1 111 ? -5.737 1.161 -13.109 1.00 97.44 111 ASN A C 1
ATOM 856 O O . ASN A 1 111 ? -5.622 1.796 -12.057 1.00 97.44 111 ASN A O 1
ATOM 860 N N . ASN A 1 112 ? -4.756 1.087 -14.008 1.00 97.25 112 ASN A N 1
ATOM 861 C CA . ASN A 1 112 ? -3.416 1.635 -13.796 1.00 97.25 112 ASN A CA 1
ATOM 862 C C . ASN A 1 112 ? -3.403 3.160 -13.603 1.00 97.25 112 ASN A C 1
ATOM 864 O O . ASN A 1 112 ? -2.580 3.679 -12.853 1.00 97.25 112 ASN A O 1
ATOM 868 N N . HIS A 1 113 ? -4.352 3.885 -14.206 1.00 97.38 113 HIS A N 1
ATOM 869 C CA . HIS A 1 113 ? -4.483 5.329 -14.007 1.00 97.38 113 HIS A CA 1
ATOM 870 C C . HIS A 1 113 ? -4.865 5.677 -12.560 1.00 97.38 113 HIS A C 1
ATOM 872 O O . HIS A 1 113 ? -4.216 6.507 -11.918 1.00 97.38 113 HIS A O 1
ATOM 878 N N . MET A 1 114 ? -5.893 5.012 -12.018 1.00 98.00 114 MET A N 1
ATOM 879 C CA . MET A 1 114 ? -6.296 5.207 -10.623 1.00 98.00 114 MET A CA 1
ATOM 880 C C . MET A 1 114 ? -5.225 4.713 -9.651 1.00 98.00 114 MET A C 1
ATOM 882 O O . MET A 1 114 ? -4.991 5.370 -8.635 1.00 98.00 114 MET A O 1
ATOM 886 N N . ALA A 1 115 ? -4.547 3.610 -9.978 1.00 98.50 115 ALA A N 1
ATOM 887 C CA . ALA A 1 115 ? -3.424 3.105 -9.197 1.00 98.50 115 ALA A CA 1
ATOM 888 C C . ALA A 1 115 ? -2.319 4.158 -9.064 1.00 98.50 115 ALA A C 1
ATOM 890 O O . ALA A 1 115 ? -1.952 4.532 -7.950 1.00 98.50 115 ALA A O 1
ATOM 891 N N . ALA A 1 116 ? -1.867 4.717 -10.192 1.00 98.56 116 ALA A N 1
ATOM 892 C CA . ALA A 1 116 ? -0.831 5.742 -10.218 1.00 98.56 116 ALA A CA 1
ATOM 893 C C . ALA A 1 116 ? -1.222 6.995 -9.418 1.00 98.56 116 ALA A C 1
ATOM 895 O O . ALA A 1 116 ? -0.403 7.557 -8.690 1.00 98.56 116 ALA A O 1
ATOM 896 N N . MET A 1 117 ? -2.487 7.422 -9.498 1.00 98.69 117 MET A N 1
ATOM 897 C CA . MET A 1 117 ? -2.989 8.551 -8.710 1.00 98.69 117 MET A CA 1
ATOM 898 C C . MET A 1 117 ? -2.953 8.274 -7.200 1.00 98.69 117 MET A C 1
ATOM 900 O O . MET A 1 117 ? -2.556 9.151 -6.430 1.00 98.69 117 MET A O 1
ATOM 904 N N . CYS A 1 118 ? -3.338 7.069 -6.775 1.00 98.75 118 CYS A N 1
ATOM 905 C CA . CYS A 1 118 ? -3.308 6.676 -5.366 1.00 98.75 118 CYS A CA 1
ATOM 906 C C . CYS A 1 118 ? -1.869 6.569 -4.844 1.00 98.75 118 CYS A C 1
ATOM 908 O O . CYS A 1 118 ? -1.555 7.171 -3.818 1.00 98.75 118 CYS A O 1
ATOM 910 N N . TYR A 1 119 ? -0.979 5.905 -5.586 1.00 98.81 119 TYR A N 1
ATOM 911 C CA . TYR A 1 119 ? 0.433 5.787 -5.218 1.00 98.81 119 TYR A CA 1
ATOM 912 C C . TYR A 1 119 ? 1.123 7.144 -5.100 1.00 98.81 119 TYR A C 1
ATOM 914 O O . TYR A 1 119 ? 1.823 7.384 -4.125 1.00 98.81 119 TYR A O 1
ATOM 922 N N . ARG A 1 120 ? 0.874 8.082 -6.023 1.00 98.75 120 ARG A N 1
ATOM 923 C CA . ARG A 1 120 ? 1.429 9.443 -5.923 1.00 98.75 120 ARG A CA 1
ATOM 924 C C . ARG A 1 120 ? 1.011 10.156 -4.635 1.00 98.75 120 ARG A C 1
ATOM 926 O O . ARG A 1 120 ? 1.844 10.790 -4.001 1.00 98.75 120 ARG A O 1
ATOM 933 N N . ARG A 1 121 ? -0.251 10.011 -4.211 1.00 98.75 121 ARG A N 1
ATOM 934 C CA . ARG A 1 121 ? -0.725 10.582 -2.937 1.00 98.75 121 ARG A CA 1
ATOM 935 C C . ARG A 1 121 ? -0.043 9.948 -1.725 1.00 98.75 121 ARG A C 1
ATOM 937 O O . ARG A 1 121 ? 0.255 10.662 -0.773 1.00 98.75 121 ARG A O 1
ATOM 944 N N . ALA A 1 122 ? 0.197 8.638 -1.758 1.00 98.69 122 ALA A N 1
ATOM 945 C CA . ALA A 1 122 ? 0.956 7.950 -0.717 1.00 98.69 122 ALA A CA 1
ATOM 946 C C . ALA A 1 122 ? 2.417 8.429 -0.678 1.00 98.69 122 ALA A C 1
ATOM 948 O O . ALA A 1 122 ? 2.892 8.802 0.388 1.00 98.69 122 ALA A O 1
ATOM 949 N N . ILE A 1 123 ? 3.086 8.520 -1.833 1.00 98.75 123 ILE A N 1
ATOM 950 C CA . ILE A 1 123 ? 4.467 9.014 -1.978 1.00 98.75 123 ILE A CA 1
ATOM 951 C C . ILE A 1 123 ? 4.617 10.425 -1.407 1.00 98.75 123 ILE A C 1
ATOM 953 O O . ILE A 1 123 ? 5.516 10.661 -0.604 1.00 98.75 123 ILE A O 1
ATOM 957 N N . ASP A 1 124 ? 3.721 11.350 -1.765 1.00 98.69 124 ASP A N 1
ATOM 958 C CA . ASP A 1 124 ? 3.764 12.727 -1.258 1.00 98.69 124 ASP A CA 1
ATOM 959 C C . ASP A 1 124 ? 3.663 12.764 0.279 1.00 98.69 124 ASP A C 1
ATOM 961 O O . ASP A 1 124 ? 4.376 13.523 0.943 1.00 98.69 124 ASP A O 1
ATOM 965 N N . LEU A 1 125 ? 2.812 11.909 0.860 1.00 98.44 125 LEU A N 1
ATOM 966 C CA . LEU A 1 125 ? 2.681 11.782 2.310 1.00 98.44 125 LEU A CA 1
ATOM 967 C C . LEU A 1 125 ? 3.920 11.141 2.943 1.00 98.44 125 LEU A C 1
ATOM 969 O O . LEU A 1 125 ? 4.459 11.721 3.885 1.00 98.44 125 LEU A O 1
ATOM 973 N N . TYR A 1 126 ? 4.405 10.005 2.437 1.00 98.56 126 TYR A N 1
ATOM 974 C CA . TYR A 1 126 ? 5.600 9.336 2.963 1.00 98.56 126 TYR A CA 1
ATOM 975 C C . TYR A 1 126 ? 6.823 10.249 2.926 1.00 98.56 126 TYR A C 1
ATOM 977 O O . TYR A 1 126 ? 7.522 10.371 3.933 1.00 98.56 126 TYR A O 1
ATOM 985 N N . ARG A 1 127 ? 7.008 10.992 1.830 1.00 98.19 127 ARG A N 1
ATOM 986 C CA . ARG A 1 127 ? 8.060 12.003 1.707 1.00 98.19 127 ARG A CA 1
ATOM 987 C C . ARG A 1 127 ? 7.940 13.084 2.776 1.00 98.19 127 ARG A C 1
ATOM 989 O O . ARG A 1 127 ? 8.922 13.408 3.437 1.00 98.19 127 ARG A O 1
ATOM 996 N N . SER A 1 128 ? 6.735 13.620 2.991 1.00 98.19 128 SER A N 1
ATOM 997 C CA . SER A 1 128 ? 6.499 14.639 4.029 1.00 98.19 128 SER A CA 1
ATOM 998 C C . SER A 1 128 ? 6.751 14.129 5.454 1.00 98.19 128 SER A C 1
ATOM 1000 O O . SER A 1 128 ? 7.051 14.916 6.348 1.00 98.19 128 SER A O 1
ATOM 1002 N N . LEU A 1 129 ? 6.642 12.813 5.658 1.00 96.81 129 LEU A N 1
ATOM 1003 C CA . LEU A 1 129 ? 6.861 12.134 6.933 1.00 96.81 129 LEU A CA 1
ATOM 1004 C C . LEU A 1 129 ? 8.311 11.647 7.112 1.00 96.81 129 LEU A C 1
ATOM 1006 O O . LEU A 1 129 ? 8.647 11.163 8.190 1.00 96.81 129 LEU A O 1
ATOM 1010 N N . GLY A 1 130 ? 9.160 11.745 6.082 1.00 96.94 130 GLY A N 1
ATOM 1011 C CA . GLY A 1 130 ? 10.506 11.161 6.081 1.00 96.94 130 GLY A CA 1
ATOM 1012 C C . GLY A 1 130 ? 10.514 9.626 6.069 1.00 96.94 130 GLY A C 1
ATOM 1013 O O . GLY A 1 130 ? 11.507 9.008 6.453 1.00 96.94 130 GLY A O 1
ATOM 1014 N N . ALA A 1 131 ? 9.414 8.996 5.649 1.00 96.25 131 ALA A N 1
ATOM 1015 C CA . ALA A 1 131 ? 9.267 7.546 5.544 1.00 96.25 131 ALA A CA 1
ATOM 1016 C C . ALA A 1 131 ? 9.871 7.036 4.223 1.00 96.25 131 ALA A C 1
ATOM 1018 O O . ALA A 1 131 ? 9.173 6.536 3.344 1.00 96.25 131 ALA A O 1
ATOM 1019 N N . TYR A 1 132 ? 11.188 7.203 4.065 1.00 95.81 132 TYR A N 1
ATOM 1020 C CA . TYR A 1 132 ? 11.882 6.970 2.793 1.00 95.81 132 TYR A CA 1
ATOM 1021 C C . TYR A 1 132 ? 11.791 5.524 2.289 1.00 95.81 132 TYR A C 1
ATOM 1023 O O . TYR A 1 132 ? 11.737 5.298 1.084 1.00 95.81 132 TYR A O 1
ATOM 1031 N N . TYR A 1 133 ? 11.750 4.537 3.190 1.00 96.56 133 TYR A N 1
ATOM 1032 C CA . TYR A 1 133 ? 11.581 3.138 2.787 1.00 96.56 133 TYR A CA 1
ATOM 1033 C C . TYR A 1 133 ? 10.216 2.910 2.119 1.00 96.56 133 TYR A C 1
ATOM 1035 O O . TYR A 1 133 ? 10.154 2.355 1.023 1.00 96.56 133 TYR A O 1
ATOM 1043 N N . ASP A 1 134 ? 9.137 3.391 2.743 1.00 96.75 134 ASP A N 1
ATOM 1044 C CA . ASP A 1 134 ? 7.774 3.254 2.220 1.00 96.75 134 ASP A CA 1
ATOM 1045 C C . ASP A 1 134 ? 7.576 4.094 0.947 1.00 96.75 134 ASP A C 1
ATOM 1047 O O . ASP A 1 134 ? 6.924 3.654 -0.002 1.00 96.75 134 ASP A O 1
ATOM 1051 N N . GLU A 1 135 ? 8.208 5.273 0.872 1.00 98.19 135 GLU A N 1
ATOM 1052 C CA . GLU A 1 135 ? 8.270 6.084 -0.348 1.00 98.19 135 GLU A CA 1
ATOM 1053 C C . GLU A 1 135 ? 8.876 5.291 -1.516 1.00 98.19 135 GLU A C 1
ATOM 1055 O O . GLU A 1 135 ? 8.283 5.227 -2.595 1.00 98.19 135 GLU A O 1
ATOM 1060 N N . ALA A 1 136 ? 10.034 4.664 -1.301 1.00 98.06 136 ALA A N 1
ATOM 1061 C CA . ALA A 1 136 ? 10.741 3.903 -2.325 1.00 98.06 136 ALA A CA 1
ATOM 1062 C C . ALA A 1 136 ? 9.978 2.643 -2.757 1.00 98.06 136 ALA A C 1
ATOM 1064 O O . ALA A 1 136 ? 9.911 2.346 -3.950 1.00 98.06 136 ALA A O 1
ATOM 1065 N N . GLU A 1 137 ? 9.359 1.928 -1.814 1.00 98.00 137 GLU A N 1
ATOM 1066 C CA . GLU A 1 137 ? 8.519 0.769 -2.130 1.00 98.00 137 GLU A CA 1
ATOM 1067 C C . GLU A 1 137 ? 7.294 1.181 -2.962 1.00 98.00 137 GLU A C 1
ATOM 1069 O O . GLU A 1 137 ? 6.967 0.547 -3.970 1.00 98.00 137 GLU A O 1
ATOM 1074 N N . THR A 1 138 ? 6.653 2.291 -2.595 1.00 98.50 138 THR A N 1
ATOM 1075 C CA . THR A 1 138 ? 5.500 2.822 -3.332 1.00 98.50 138 THR A CA 1
ATOM 1076 C C . THR A 1 138 ? 5.901 3.313 -4.729 1.00 98.50 138 THR A C 1
ATOM 1078 O O . THR A 1 138 ? 5.145 3.138 -5.686 1.00 98.50 138 THR A O 1
ATOM 1081 N N . LEU A 1 139 ? 7.097 3.895 -4.886 1.00 98.75 139 LEU A N 1
ATOM 1082 C CA . LEU A 1 139 ? 7.651 4.282 -6.189 1.00 98.75 139 LEU A CA 1
ATOM 1083 C C . LEU A 1 139 ? 7.920 3.070 -7.097 1.00 98.75 139 LEU A C 1
ATOM 1085 O O . LEU A 1 139 ? 7.656 3.154 -8.297 1.00 98.75 139 LEU A O 1
ATOM 1089 N N . ASP A 1 140 ? 8.386 1.941 -6.553 1.00 98.25 140 ASP A N 1
ATOM 1090 C CA . ASP A 1 140 ? 8.554 0.702 -7.330 1.00 98.25 140 ASP A CA 1
ATOM 1091 C C . ASP A 1 140 ? 7.203 0.183 -7.852 1.00 98.25 140 ASP A C 1
ATOM 1093 O O . ASP A 1 140 ? 7.046 -0.062 -9.053 1.00 98.25 140 ASP A O 1
ATOM 1097 N N . ARG A 1 141 ? 6.181 0.147 -6.983 1.00 98.50 141 ARG A N 1
ATOM 1098 C CA . ARG A 1 141 ? 4.802 -0.216 -7.365 1.00 98.50 141 ARG A CA 1
ATOM 1099 C C . ARG A 1 141 ? 4.184 0.762 -8.367 1.00 98.50 141 ARG A C 1
ATOM 1101 O O . ARG A 1 141 ? 3.449 0.350 -9.265 1.00 98.50 141 ARG A O 1
ATOM 1108 N N . LEU A 1 142 ? 4.481 2.057 -8.244 1.00 98.69 142 LEU A N 1
ATOM 1109 C CA . LEU A 1 142 ? 4.085 3.067 -9.225 1.00 98.69 142 LEU A CA 1
ATOM 1110 C C . LEU A 1 142 ? 4.738 2.796 -10.588 1.00 98.69 142 LEU A C 1
ATOM 1112 O O . LEU A 1 142 ? 4.071 2.908 -11.616 1.00 98.69 142 LEU A O 1
ATOM 1116 N N . GLY A 1 143 ? 6.012 2.396 -10.597 1.00 98.12 143 GLY A N 1
ATOM 1117 C CA . GLY A 1 143 ? 6.712 1.953 -11.799 1.00 98.12 143 GLY A CA 1
ATOM 1118 C C . GLY A 1 143 ? 6.012 0.781 -12.489 1.00 98.12 143 GLY A C 1
ATOM 1119 O O . GLY A 1 143 ? 5.795 0.823 -13.700 1.00 98.12 143 GLY A O 1
ATOM 1120 N N . ASP A 1 144 ? 5.580 -0.225 -11.724 1.00 97.62 144 ASP A N 1
ATOM 1121 C CA . ASP A 1 144 ? 4.809 -1.363 -12.252 1.00 97.62 144 ASP A CA 1
ATOM 1122 C C . ASP A 1 144 ? 3.448 -0.961 -12.822 1.00 97.62 144 ASP A C 1
ATOM 1124 O O . ASP A 1 144 ? 3.043 -1.445 -13.887 1.00 97.62 144 ASP A O 1
ATOM 1128 N N . ALA A 1 145 ? 2.754 -0.042 -12.149 1.00 98.06 145 ALA A N 1
ATOM 1129 C CA . ALA A 1 145 ? 1.495 0.497 -12.644 1.00 98.06 145 ALA A CA 1
ATOM 1130 C C . ALA A 1 145 ? 1.684 1.245 -13.972 1.00 98.06 145 ALA A C 1
ATOM 1132 O O . ALA A 1 145 ? 0.885 1.056 -14.888 1.0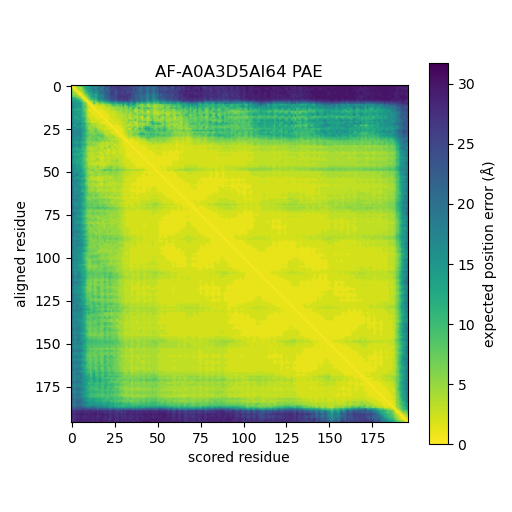0 98.06 145 ALA A O 1
ATOM 1133 N N . TYR A 1 146 ? 2.749 2.039 -14.119 1.00 98.25 146 TYR A N 1
ATOM 1134 C CA . TYR A 1 146 ? 3.050 2.725 -15.378 1.00 98.25 146 TYR A CA 1
ATOM 1135 C C . TYR A 1 146 ? 3.432 1.761 -16.504 1.00 98.25 146 TYR A C 1
ATOM 1137 O O . TYR A 1 146 ? 2.905 1.897 -17.608 1.00 98.25 146 TYR A O 1
ATOM 1145 N N . LEU A 1 147 ? 4.251 0.738 -16.232 1.00 96.38 147 LEU A N 1
ATOM 1146 C CA . LEU A 1 147 ? 4.556 -0.310 -17.216 1.00 96.38 147 LEU A CA 1
ATOM 1147 C C . LEU A 1 147 ? 3.285 -1.003 -17.708 1.00 96.38 147 LEU A C 1
ATOM 1149 O O . LEU A 1 147 ? 3.074 -1.146 -18.911 1.00 96.38 147 LEU A O 1
ATOM 1153 N N . SER A 1 148 ? 2.410 -1.377 -16.776 1.00 96.56 148 SER A N 1
ATOM 1154 C CA . SER A 1 148 ? 1.129 -2.015 -17.090 1.00 96.56 148 SER A CA 1
ATOM 1155 C C . SER A 1 148 ? 0.160 -1.063 -17.799 1.00 96.56 148 SER A C 1
ATOM 1157 O O . SER A 1 148 ? -0.713 -1.501 -18.546 1.00 96.56 148 SER A O 1
ATOM 1159 N N . GLY A 1 149 ? 0.309 0.245 -17.579 1.00 95.69 149 GLY A N 1
ATOM 1160 C CA . GLY A 1 149 ? -0.417 1.310 -18.268 1.00 95.69 149 GLY A CA 1
ATOM 1161 C C . GLY A 1 149 ? 0.156 1.690 -19.637 1.00 95.69 149 GLY A C 1
ATOM 1162 O O . GLY A 1 149 ? -0.456 2.506 -20.320 1.00 95.69 149 GLY A O 1
ATOM 1163 N N . GLY A 1 150 ? 1.289 1.111 -20.049 1.00 94.94 150 GLY A N 1
ATOM 1164 C CA . GLY A 1 150 ? 1.936 1.409 -21.329 1.00 94.94 150 GLY A CA 1
ATOM 1165 C C . GLY A 1 150 ? 2.757 2.702 -21.347 1.00 94.94 150 GLY A C 1
ATOM 1166 O O . GLY A 1 150 ? 3.003 3.233 -22.427 1.00 94.94 150 GLY A O 1
ATOM 1167 N N . ASP A 1 151 ? 3.188 3.196 -20.183 1.00 95.75 151 ASP A N 1
ATOM 1168 C CA . ASP A 1 151 ? 4.027 4.392 -20.040 1.00 95.75 151 ASP A CA 1
ATOM 1169 C C . ASP A 1 151 ? 5.426 4.018 -19.498 1.00 95.75 151 ASP A C 1
ATOM 1171 O O . ASP A 1 151 ? 5.696 4.116 -18.295 1.00 95.75 151 ASP A O 1
ATOM 1175 N N . PRO A 1 152 ? 6.330 3.513 -20.359 1.00 94.75 152 PRO A N 1
ATOM 1176 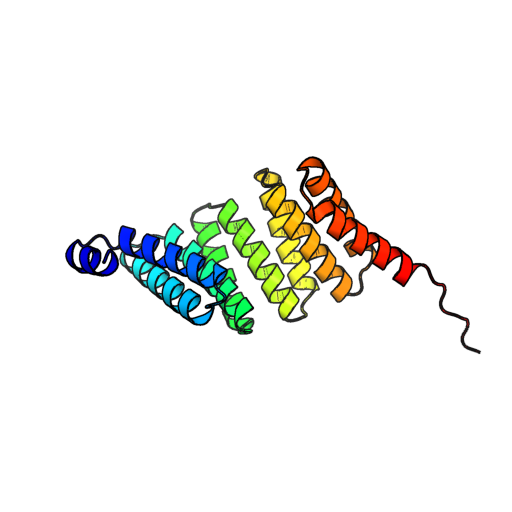C CA . PRO A 1 152 ? 7.656 3.074 -19.933 1.00 94.75 152 PRO A CA 1
ATOM 1177 C C . PRO A 1 152 ? 8.553 4.227 -19.464 1.00 94.75 152 PRO A C 1
ATOM 1179 O O . PRO A 1 152 ? 9.437 3.992 -18.640 1.00 94.75 152 PRO A O 1
ATOM 1182 N N . ASP A 1 153 ? 8.323 5.457 -19.929 1.00 95.25 153 ASP A N 1
ATOM 1183 C CA . ASP A 1 153 ? 9.119 6.630 -19.551 1.00 95.25 153 ASP A CA 1
ATOM 1184 C C . ASP A 1 153 ? 8.782 7.088 -18.124 1.00 95.25 153 ASP A C 1
ATOM 1186 O O . ASP A 1 153 ? 9.679 7.300 -17.294 1.00 95.25 153 ASP A O 1
ATOM 1190 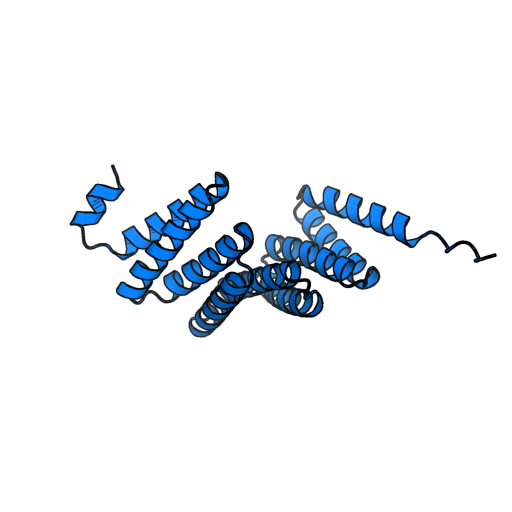N N . ALA A 1 154 ? 7.487 7.160 -17.789 1.00 96.56 154 ALA A N 1
ATOM 1191 C CA . ALA A 1 154 ? 7.049 7.435 -16.423 1.00 96.56 154 ALA A CA 1
ATOM 1192 C C . ALA A 1 154 ? 7.464 6.308 -15.468 1.00 96.56 154 ALA A C 1
ATOM 1194 O O . ALA 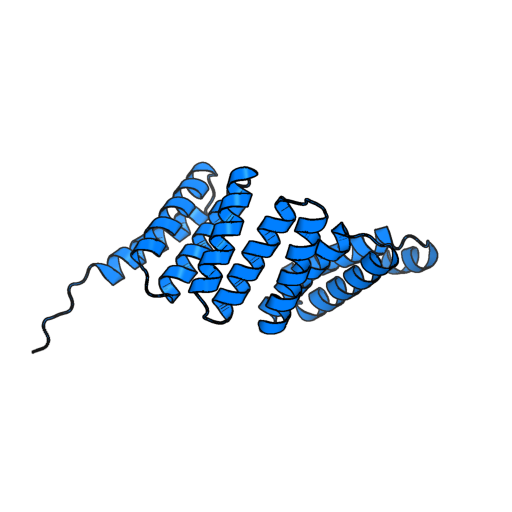A 1 154 ? 7.913 6.577 -14.348 1.00 96.56 154 ALA A O 1
ATOM 1195 N N . ALA A 1 155 ? 7.389 5.051 -15.921 1.00 97.56 155 ALA A N 1
ATOM 1196 C CA . ALA A 1 155 ? 7.881 3.913 -15.155 1.00 97.56 155 ALA A CA 1
ATOM 1197 C C . ALA A 1 155 ? 9.382 4.015 -14.869 1.00 97.56 155 ALA A C 1
ATOM 1199 O O . ALA A 1 155 ? 9.804 3.826 -13.729 1.00 97.56 155 ALA A O 1
ATOM 1200 N N . HIS A 1 156 ? 10.188 4.344 -15.883 1.00 97.25 156 HIS A N 1
ATOM 1201 C CA . HIS A 1 156 ? 11.633 4.493 -15.737 1.00 97.25 156 HIS A CA 1
ATOM 1202 C C . HIS A 1 156 ? 11.970 5.557 -14.692 1.00 97.25 156 HIS A C 1
ATOM 1204 O O . HIS A 1 156 ? 12.787 5.313 -13.808 1.00 97.25 156 HIS A O 1
ATOM 1210 N N . THR A 1 157 ? 11.285 6.700 -14.753 1.00 98.06 157 THR A N 1
ATOM 1211 C CA . THR A 1 157 ? 11.456 7.804 -13.802 1.00 98.06 157 THR A CA 1
ATOM 1212 C C . THR A 1 157 ? 11.120 7.371 -12.371 1.00 98.06 157 THR A C 1
ATOM 1214 O O . THR A 1 157 ? 11.926 7.570 -11.463 1.00 98.06 157 THR A O 1
ATOM 1217 N N . ALA A 1 158 ? 9.970 6.720 -12.158 1.00 98.31 158 ALA A N 1
ATOM 1218 C CA . ALA A 1 158 ? 9.569 6.247 -10.831 1.00 98.31 158 ALA A CA 1
ATOM 1219 C C . ALA A 1 158 ? 10.565 5.222 -10.255 1.00 98.31 158 ALA A C 1
ATOM 1221 O O . ALA A 1 158 ? 10.978 5.329 -9.100 1.00 98.31 158 ALA A O 1
ATOM 1222 N N . LEU A 1 159 ? 11.007 4.269 -11.080 1.00 98.25 159 LEU A N 1
ATOM 1223 C CA . LEU A 1 159 ? 11.965 3.233 -10.689 1.00 98.25 159 LEU A CA 1
ATOM 1224 C C . LEU A 1 159 ? 13.364 3.796 -10.420 1.00 98.25 159 LEU A C 1
ATOM 1226 O O . LEU A 1 159 ? 14.045 3.328 -9.510 1.00 98.25 159 LEU A O 1
ATOM 1230 N N . GLN A 1 160 ? 13.804 4.809 -11.169 1.00 98.25 160 GLN A N 1
ATOM 1231 C CA . GLN A 1 160 ? 15.054 5.510 -10.876 1.00 98.25 160 GLN A CA 1
ATOM 1232 C C . GLN A 1 160 ? 15.015 6.153 -9.488 1.00 98.25 160 GLN A C 1
ATOM 1234 O O . GLN A 1 160 ? 15.915 5.899 -8.688 1.00 98.25 160 GLN A O 1
ATOM 1239 N N . SER A 1 161 ? 13.951 6.898 -9.169 1.00 98.25 161 SER A N 1
ATOM 1240 C CA . SER A 1 161 ? 13.784 7.501 -7.842 1.00 98.25 161 SER A CA 1
ATOM 1241 C C . SER A 1 161 ? 13.721 6.447 -6.730 1.00 98.25 161 SER A C 1
ATOM 1243 O O . SER A 1 161 ? 14.390 6.598 -5.711 1.00 98.25 161 SER A O 1
ATOM 1245 N N . ALA A 1 162 ? 12.987 5.345 -6.933 1.00 98.38 162 ALA A N 1
ATOM 1246 C CA . ALA A 1 162 ? 12.948 4.233 -5.977 1.00 98.38 162 ALA A CA 1
ATOM 1247 C C . ALA A 1 162 ? 14.350 3.657 -5.717 1.00 98.38 162 ALA A C 1
ATOM 1249 O O . ALA A 1 162 ? 14.754 3.471 -4.568 1.00 98.38 162 ALA A O 1
ATOM 1250 N N . ARG A 1 163 ? 15.117 3.401 -6.787 1.00 98.31 163 ARG A N 1
ATOM 1251 C CA . ARG A 1 163 ? 16.484 2.877 -6.694 1.00 98.31 163 ARG A CA 1
ATOM 1252 C C . ARG A 1 163 ? 17.388 3.818 -5.908 1.00 98.31 163 ARG A C 1
ATOM 1254 O O . ARG A 1 163 ? 18.102 3.341 -5.037 1.00 98.31 163 ARG A O 1
ATOM 1261 N N . GLU A 1 164 ? 17.367 5.113 -6.211 1.00 98.25 164 GLU A N 1
ATOM 1262 C CA . GLU A 1 164 ? 18.208 6.111 -5.536 1.00 98.25 164 GLU A CA 1
ATOM 1263 C C . GLU A 1 164 ? 17.950 6.142 -4.030 1.00 98.25 164 GLU A C 1
ATOM 1265 O O . GLU A 1 164 ? 18.897 6.131 -3.243 1.00 98.25 164 GLU A O 1
ATOM 1270 N N . ILE A 1 165 ? 16.680 6.101 -3.616 1.00 98.25 165 ILE A N 1
ATOM 1271 C CA . ILE A 1 165 ? 16.330 6.047 -2.196 1.00 98.25 165 ILE A CA 1
ATOM 1272 C C . ILE A 1 165 ? 16.826 4.736 -1.571 1.00 98.25 165 ILE A C 1
ATOM 1274 O O . ILE A 1 165 ? 17.476 4.760 -0.527 1.00 98.25 165 ILE A O 1
ATOM 1278 N N . PHE A 1 166 ? 16.597 3.582 -2.205 1.00 98.25 166 PHE A N 1
ATOM 1279 C CA . PHE A 1 166 ? 17.098 2.311 -1.672 1.00 98.25 166 PHE A CA 1
ATOM 1280 C C . PHE A 1 166 ? 18.631 2.235 -1.621 1.00 98.25 166 PHE A C 1
ATOM 1282 O O . PHE A 1 166 ? 19.165 1.622 -0.699 1.00 98.25 166 PHE A O 1
ATOM 1289 N N . GLU A 1 167 ? 19.347 2.868 -2.554 1.00 97.81 167 GLU A N 1
ATOM 1290 C CA . GLU A 1 167 ? 20.811 2.980 -2.522 1.00 97.81 167 GLU A CA 1
ATOM 1291 C C . GLU A 1 167 ? 21.275 3.822 -1.329 1.00 97.81 167 GLU A C 1
ATOM 1293 O O . GLU A 1 167 ? 22.177 3.400 -0.605 1.00 97.81 167 GLU A O 1
ATOM 1298 N N . GLN A 1 168 ? 20.616 4.953 -1.062 1.00 97.31 168 GLN A N 1
ATOM 1299 C CA . GLN A 1 168 ? 20.890 5.778 0.121 1.00 97.31 168 GLN A CA 1
ATOM 1300 C C . GLN A 1 168 ? 20.622 5.026 1.431 1.00 97.31 168 GLN A C 1
ATOM 1302 O O . GLN A 1 168 ? 21.357 5.193 2.402 1.00 97.31 168 GLN A O 1
ATOM 1307 N N . LEU A 1 169 ? 19.600 4.165 1.453 1.00 95.50 169 LEU A N 1
ATOM 1308 C CA . LEU A 1 169 ? 19.274 3.310 2.597 1.00 95.50 169 LEU A CA 1
ATOM 1309 C C . LEU A 1 169 ? 20.177 2.066 2.713 1.00 95.50 169 LEU A C 1
ATOM 1311 O O . LEU A 1 169 ? 20.061 1.325 3.689 1.00 95.50 169 LEU A O 1
ATOM 1315 N N . GLY A 1 170 ? 21.042 1.792 1.729 1.00 96.00 170 GLY A N 1
ATOM 1316 C CA . GLY A 1 170 ? 21.838 0.561 1.671 1.00 96.00 170 GLY A CA 1
ATOM 1317 C C . GLY A 1 170 ? 20.992 -0.712 1.522 1.00 96.00 170 GLY A C 1
ATOM 1318 O O . GLY A 1 170 ? 21.427 -1.797 1.911 1.00 96.00 170 GLY A O 1
ATOM 1319 N N . HIS A 1 171 ? 19.771 -0.597 0.992 1.00 94.81 171 HIS A N 1
ATOM 1320 C CA . HIS A 1 171 ? 18.811 -1.692 0.923 1.00 94.81 171 HIS A CA 1
ATOM 1321 C C . HIS A 1 171 ? 19.000 -2.537 -0.355 1.00 94.81 171 HIS A C 1
ATOM 1323 O O . HIS A 1 171 ? 19.099 -1.985 -1.456 1.00 94.81 171 HIS A O 1
ATOM 1329 N N . PRO A 1 172 ? 18.991 -3.886 -0.278 1.00 94.31 172 PRO A N 1
ATOM 1330 C CA . PRO A 1 172 ? 19.258 -4.755 -1.430 1.00 94.31 172 PRO A CA 1
ATOM 1331 C C . PRO A 1 172 ? 18.248 -4.621 -2.580 1.00 94.31 172 PRO A C 1
ATOM 1333 O O . PRO A 1 172 ? 18.584 -4.965 -3.715 1.00 94.31 172 PRO A O 1
ATOM 1336 N N . GLN A 1 173 ? 17.044 -4.089 -2.328 1.00 91.94 173 GLN A N 1
ATOM 1337 C CA . GLN A 1 173 ? 16.039 -3.815 -3.371 1.00 91.94 173 GLN A CA 1
ATOM 1338 C C . GLN A 1 173 ? 16.562 -2.887 -4.477 1.00 91.94 173 GLN A C 1
ATOM 1340 O O . GLN A 1 173 ? 16.128 -3.016 -5.622 1.00 91.94 173 GLN A O 1
ATOM 1345 N N . ALA A 1 174 ? 17.556 -2.037 -4.192 1.00 96.31 174 ALA A N 1
ATOM 1346 C CA . ALA A 1 174 ? 18.234 -1.239 -5.212 1.00 96.31 174 ALA A CA 1
ATOM 1347 C C . ALA A 1 174 ? 18.772 -2.096 -6.375 1.00 96.31 174 ALA A C 1
ATOM 1349 O O . ALA A 1 174 ? 18.668 -1.713 -7.542 1.00 96.31 174 ALA A O 1
ATOM 1350 N N . ASN A 1 175 ? 19.309 -3.286 -6.081 1.00 95.94 175 ASN A N 1
ATOM 1351 C CA . ASN A 1 175 ? 19.840 -4.199 -7.097 1.00 95.94 175 ASN A CA 1
ATOM 1352 C C . ASN A 1 175 ? 18.721 -4.827 -7.944 1.00 95.94 175 ASN A C 1
ATOM 1354 O O . ASN A 1 175 ? 18.873 -4.982 -9.161 1.00 95.94 175 ASN A O 1
ATOM 1358 N N . THR A 1 176 ? 17.589 -5.152 -7.317 1.00 95.94 176 THR A N 1
ATOM 1359 C CA . THR A 1 176 ? 16.400 -5.666 -8.008 1.00 95.94 176 THR A CA 1
ATOM 1360 C C . THR A 1 176 ? 15.871 -4.634 -8.999 1.00 95.94 176 THR A C 1
ATOM 1362 O O . THR A 1 176 ? 15.688 -4.942 -10.178 1.00 95.94 176 THR A O 1
ATOM 1365 N N . ILE A 1 177 ? 15.722 -3.381 -8.561 1.00 96.50 177 ILE A N 1
ATOM 1366 C CA . ILE A 1 177 ? 15.238 -2.293 -9.417 1.00 96.50 177 ILE A CA 1
ATOM 1367 C C . ILE A 1 177 ? 16.240 -1.978 -10.532 1.00 96.50 177 ILE A C 1
ATOM 1369 O O . ILE A 1 177 ? 15.838 -1.759 -11.672 1.00 96.50 177 ILE A O 1
ATOM 1373 N N . ARG A 1 178 ? 17.552 -2.033 -10.260 1.00 96.31 178 ARG A N 1
ATOM 1374 C CA . ARG A 1 178 ? 18.582 -1.887 -11.304 1.00 96.31 178 ARG A CA 1
ATOM 1375 C C . ARG A 1 178 ? 18.409 -2.921 -12.418 1.00 96.31 178 ARG A C 1
ATOM 1377 O O . ARG A 1 178 ? 18.431 -2.563 -13.591 1.00 96.31 178 ARG A O 1
ATOM 1384 N N . THR A 1 179 ? 18.163 -4.175 -12.048 1.00 96.12 179 THR A N 1
ATOM 1385 C CA . THR A 1 179 ? 17.921 -5.262 -13.008 1.00 96.12 179 THR A CA 1
ATOM 1386 C C . THR A 1 179 ? 16.655 -5.011 -13.834 1.00 96.12 179 THR A C 1
ATOM 1388 O O . THR A 1 179 ? 16.659 -5.205 -15.049 1.00 96.12 179 THR A O 1
ATOM 1391 N N . LYS A 1 180 ? 15.586 -4.521 -13.195 1.00 95.06 180 LYS A N 1
ATOM 1392 C CA . LYS A 1 180 ? 14.326 -4.141 -13.855 1.00 95.06 180 LYS A CA 1
ATOM 1393 C C . LYS A 1 180 ? 14.530 -3.003 -14.863 1.00 95.06 180 LYS A C 1
ATOM 1395 O O . LYS A 1 180 ? 14.109 -3.127 -16.011 1.00 95.06 180 LYS A O 1
ATOM 1400 N N . LEU A 1 181 ? 15.259 -1.953 -14.479 1.00 95.62 181 LEU A N 1
ATOM 1401 C CA . LEU A 1 181 ? 15.627 -0.831 -15.352 1.00 95.62 181 LEU A CA 1
ATOM 1402 C C . LEU A 1 181 ? 16.476 -1.277 -16.556 1.00 95.62 181 LEU A C 1
ATOM 1404 O O . LEU A 1 181 ? 16.235 -0.832 -17.679 1.00 95.62 181 LEU A O 1
ATOM 1408 N N . ASP A 1 182 ? 17.438 -2.182 -16.354 1.00 94.69 182 ASP A N 1
ATOM 1409 C CA . ASP A 1 182 ? 18.229 -2.761 -17.446 1.00 94.69 182 ASP A CA 1
ATOM 1410 C C . ASP A 1 182 ? 17.372 -3.590 -18.410 1.00 94.69 182 ASP A C 1
ATOM 1412 O O . ASP A 1 182 ? 17.556 -3.508 -19.628 1.00 94.69 182 ASP A O 1
ATOM 1416 N N . GLY A 1 183 ? 16.418 -4.358 -17.877 1.00 93.00 183 GLY A N 1
ATOM 1417 C CA . GLY A 1 183 ? 15.437 -5.103 -18.664 1.00 93.00 183 GLY A CA 1
ATOM 1418 C C . GLY A 1 183 ? 14.571 -4.184 -19.526 1.00 93.00 183 GLY A C 1
ATOM 1419 O O . GLY A 1 183 ? 14.446 -4.417 -20.727 1.00 93.00 183 GLY A O 1
ATOM 1420 N N . MET A 1 184 ? 14.055 -3.096 -18.946 1.00 92.50 184 MET A N 1
ATOM 1421 C CA . MET A 1 184 ? 13.295 -2.077 -19.679 1.00 92.50 184 MET A CA 1
ATOM 1422 C C . MET A 1 184 ? 14.124 -1.462 -20.805 1.00 92.50 184 MET A C 1
ATOM 1424 O O . MET A 1 184 ? 13.673 -1.413 -21.946 1.00 92.50 184 MET A O 1
ATOM 1428 N N . ARG A 1 185 ? 15.364 -1.051 -20.517 1.00 89.88 185 ARG A N 1
ATOM 1429 C CA . ARG A 1 185 ? 16.250 -0.475 -21.534 1.00 89.88 185 ARG A CA 1
ATOM 1430 C C . ARG A 1 185 ? 16.428 -1.419 -22.721 1.00 89.88 185 ARG A C 1
ATOM 1432 O O . ARG A 1 185 ? 16.375 -0.966 -23.852 1.00 89.88 185 ARG A O 1
ATOM 1439 N N . ARG A 1 186 ? 16.615 -2.720 -22.483 1.00 89.31 186 ARG A N 1
ATOM 1440 C CA . ARG A 1 186 ? 16.739 -3.711 -23.567 1.00 89.31 186 ARG A CA 1
ATOM 1441 C C . ARG A 1 186 ? 15.436 -3.872 -24.348 1.00 89.31 186 ARG A C 1
ATOM 1443 O O . ARG A 1 186 ? 15.473 -3.867 -25.570 1.00 89.31 186 ARG A O 1
ATOM 1450 N N . ALA A 1 187 ? 14.303 -3.973 -23.654 1.00 87.38 187 ALA A N 1
ATOM 1451 C CA . ALA A 1 187 ? 12.994 -4.174 -24.273 1.00 87.38 187 ALA A CA 1
ATOM 1452 C C . ALA A 1 187 ? 12.550 -2.997 -25.161 1.00 87.38 187 ALA A C 1
ATOM 1454 O O . ALA A 1 187 ? 11.837 -3.207 -26.139 1.00 87.38 187 ALA A O 1
ATOM 1455 N N . PHE A 1 188 ? 12.975 -1.772 -24.835 1.00 80.94 188 PHE A N 1
ATOM 1456 C CA . PHE A 1 188 ? 12.553 -0.551 -25.530 1.00 80.94 188 PHE A CA 1
ATOM 1457 C C . PHE A 1 188 ? 13.656 0.110 -26.382 1.00 80.94 188 PHE A C 1
ATOM 1459 O O . PHE A 1 188 ? 13.405 1.149 -26.986 1.00 80.94 188 PHE A O 1
ATOM 1466 N N . ALA A 1 189 ? 14.858 -0.477 -26.471 1.00 70.62 189 ALA A N 1
ATOM 1467 C CA . ALA A 1 189 ? 15.959 0.032 -27.302 1.00 70.62 189 ALA A CA 1
ATOM 1468 C C . ALA A 1 189 ? 15.985 -0.513 -28.745 1.00 70.62 189 ALA A C 1
ATOM 1470 O O . ALA A 1 189 ? 16.752 0.002 -29.560 1.00 70.62 189 ALA A O 1
ATOM 1471 N N . GLU A 1 190 ? 15.186 -1.529 -29.095 1.00 52.19 190 GLU A N 1
ATOM 1472 C CA . GLU A 1 190 ? 15.183 -2.074 -30.460 1.00 52.19 190 GLU A CA 1
ATOM 1473 C C . GLU A 1 190 ? 14.262 -1.275 -31.405 1.00 52.19 190 GLU A C 1
ATOM 1475 O O . GLU A 1 190 ? 13.061 -1.144 -31.139 1.00 52.19 190 GLU A O 1
ATOM 1480 N N . PRO A 1 191 ? 14.769 -0.769 -32.548 1.00 55.69 191 PRO A N 1
ATOM 1481 C CA . PRO A 1 191 ? 13.906 -0.245 -33.596 1.00 55.69 191 PRO A CA 1
ATOM 1482 C C . PRO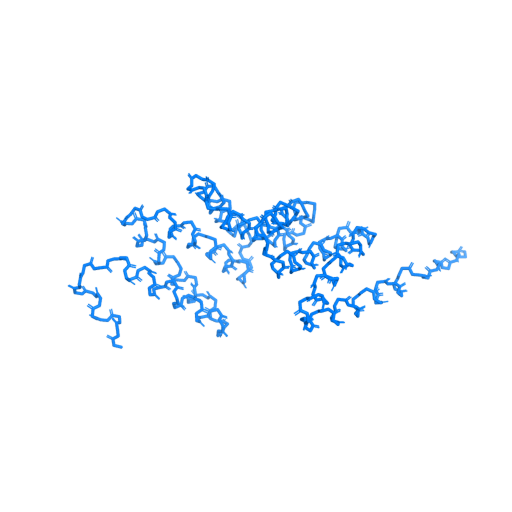 A 1 191 ? 13.068 -1.393 -34.168 1.00 55.69 191 PRO A C 1
ATOM 1484 O O . PRO A 1 191 ? 13.610 -2.422 -34.575 1.00 55.69 191 PRO A O 1
ATOM 1487 N N . ARG A 1 192 ? 11.738 -1.219 -34.226 1.00 56.22 192 ARG A N 1
ATOM 1488 C CA . ARG A 1 192 ? 10.853 -2.160 -34.935 1.00 56.22 192 ARG A CA 1
ATOM 1489 C C . ARG A 1 192 ? 11.417 -2.386 -36.346 1.00 56.22 192 ARG A C 1
ATOM 1491 O O . ARG A 1 192 ? 11.617 -1.390 -37.049 1.00 56.22 192 ARG A O 1
ATOM 1498 N N . PRO A 1 193 ? 11.653 -3.638 -36.785 1.00 49.22 193 PRO A N 1
ATOM 1499 C CA . PRO A 1 193 ? 12.095 -3.878 -38.150 1.00 49.22 193 PRO A CA 1
ATOM 1500 C C . PRO A 1 193 ? 11.050 -3.304 -39.121 1.00 49.22 193 PRO A C 1
ATOM 1502 O O . PRO A 1 193 ? 9.847 -3.374 -38.827 1.00 49.22 193 PRO A O 1
ATOM 1505 N N . PRO A 1 194 ? 11.472 -2.707 -40.251 1.00 56.19 194 PRO A N 1
ATOM 1506 C CA . PRO A 1 194 ? 10.532 -2.214 -41.245 1.00 56.19 194 PRO A CA 1
ATOM 1507 C C . PRO A 1 194 ? 9.649 -3.383 -41.692 1.00 56.19 194 PRO A C 1
ATOM 1509 O O . PRO A 1 194 ? 10.152 -4.452 -42.040 1.00 56.19 194 PRO A O 1
ATOM 1512 N N . ARG A 1 195 ? 8.325 -3.197 -41.633 1.00 61.62 195 ARG A N 1
ATOM 1513 C CA . ARG A 1 195 ? 7.386 -4.149 -42.234 1.00 61.62 195 ARG A CA 1
ATOM 1514 C C . ARG A 1 195 ? 7.672 -4.166 -43.739 1.00 61.62 195 ARG A C 1
ATOM 1516 O O . ARG A 1 195 ? 7.583 -3.107 -44.358 1.00 61.62 195 ARG A O 1
ATOM 1523 N N . CYS A 1 196 ? 8.083 -5.322 -44.263 1.00 59.16 196 CYS A N 1
ATOM 1524 C CA . CYS A 1 196 ? 8.198 -5.568 -45.701 1.00 59.16 196 CYS A CA 1
ATOM 1525 C C . CYS A 1 196 ? 6.850 -5.389 -46.402 1.00 59.16 196 CYS A C 1
ATOM 1527 O O . CYS A 1 196 ? 5.816 -5.720 -45.773 1.00 59.16 196 CYS A O 1
#

pLDDT: mean 89.55, std 14.3, range [40.97, 98.81]

Secondary structure (DSSP, 8-state):
-HHHHTTTS--HHHHHHHHHHHHHHHHHTT-HHHHHHHHHHHHHHHHHTT-HHHHHHHHHHHHHHHHHHT-HHHHHHHHHHHHHHHHHTT-HHHHHHHHHHHHHHHHHTT-HHHHHHHHHHHHHHHHHHT-HHHHHHHHHHHHHHHHHTT-HHHHHHHHHHHHHHHHHTT-THHHHHHHHHHHHHHHHSSPPPPP-

Mean predicted aligned error: 6.6 Å

Solvent-accessible surface area (backbone atoms only — not comparable to full-atom values): 9619 Å² total; per-residue (Å²): 120,69,77,69,56,54,78,75,63,81,48,52,64,63,51,20,53,52,28,42,53,50,16,56,55,25,50,80,69,70,37,48,70,63,15,34,54,26,18,53,51,17,28,53,33,18,55,76,71,66,36,60,68,53,29,22,52,25,29,32,50,36,11,56,36,26,50,77,73,66,43,39,71,60,13,42,55,28,14,51,55,12,27,55,42,18,57,74,73,65,37,58,70,54,32,20,56,19,24,38,52,38,11,52,32,27,38,76,71,67,38,22,68,61,10,38,55,25,21,52,57,14,32,58,42,23,56,76,69,68,36,54,68,62,24,21,53,40,25,41,55,36,14,54,23,26,48,76,60,71,34,60,67,62,12,50,54,31,34,49,54,15,26,53,46,24,52,76,69,71,39,73,64,24,58,56,43,50,51,51,53,54,51,50,51,61,74,71,65,66,78,79,76,80,83,127

Radius of gyration: 19.63 Å; Cα contacts (8 Å, |Δi|>4): 270; chains: 1; bounding box: 39×35×78 Å

Foldseek 3Di:
DVVVVVVPPPPLVVQLVVLQVVLVV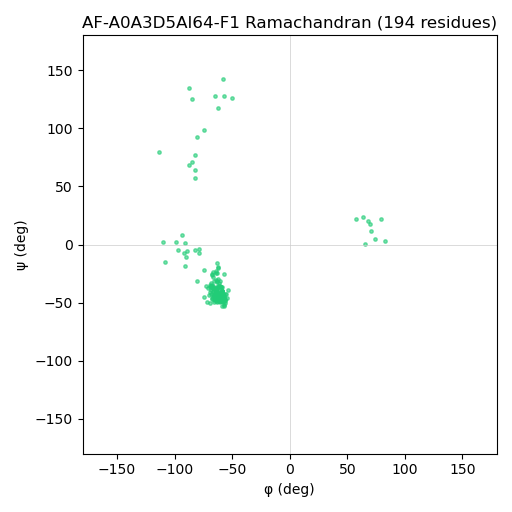CVVVLVLVSSLVSLVSSLVSCVVVVPLLSNLVSLQSNLVSCVSVVVLVSSLVSLVVSLVSCVVVVPLLSNLSSLLSNLSSCVSVLNLVSSLVSLVSSLVSCVVVVVLLSNLVSLQSNLVSCVSVVNNPSSLVSLVSSLVSCVVVVHCVNVVSVVVNVVSCVVPVDDDPPDD